Protein AF-A0A763B8E8-F1 (afdb_monomer_lite)

Sequence (243 aa):
MTTITREQQKQILIDTANHVISRDNTSPYSENLRELARIALASLEAEPIGAFHIADQQVGGTSDYIKDGEWPIDNGVIEVYAAPPATVVPEKLPCSVELKPGLIIGKGCKTETLLTALRRRAEYYAKLEAMTPEEREKHGASIEAFKAMLSQPAPVDKEFIPKNLDKALGVVGVALPESKEEFNFQIERWIQRLIDRVIRYADEFKEQPAPVVPDEMATSDDMNLYQKSFAQGYNACRNAMLN

Radius of gyration: 33.03 Å; chains: 1; bounding box: 63×73×83 Å

Organism: Salmonella enterica (NCBI:txid28901)

pLDDT: mean 72.55, std 11.06, range [39.84, 89.62]

Structure (mmCIF, N/CA/C/O backbone):
data_AF-A0A763B8E8-F1
#
_entry.id   AF-A0A763B8E8-F1
#
loop_
_atom_site.group_PDB
_atom_site.id
_atom_site.type_symbol
_atom_site.label_atom_id
_atom_site.label_alt_id
_atom_site.label_comp_id
_atom_site.label_asym_id
_atom_site.label_entity_id
_atom_site.label_seq_id
_atom_site.pdbx_PDB_ins_code
_atom_site.Cartn_x
_atom_site.Cartn_y
_atom_site.Cartn_z
_atom_site.occupancy
_atom_site.B_iso_or_equiv
_atom_site.auth_seq_id
_atom_site.auth_comp_id
_atom_site.auth_asym_id
_atom_site.auth_atom_id
_atom_site.pdbx_PDB_model_num
ATOM 1 N N . MET A 1 1 ? 34.709 -26.053 19.668 1.00 39.84 1 MET A N 1
ATOM 2 C CA . MET A 1 1 ? 33.381 -25.564 19.243 1.00 39.84 1 MET A CA 1
ATOM 3 C C . MET A 1 1 ? 32.622 -26.751 18.685 1.00 39.84 1 MET A C 1
ATOM 5 O O . MET A 1 1 ? 33.092 -27.337 17.722 1.00 39.84 1 MET A O 1
ATOM 9 N N . THR A 1 2 ? 31.537 -27.175 19.327 1.00 49.72 2 THR A N 1
ATOM 10 C CA . THR A 1 2 ? 30.670 -28.245 18.813 1.00 49.72 2 THR A CA 1
ATOM 11 C C . THR A 1 2 ? 29.766 -27.657 17.737 1.00 49.72 2 THR A C 1
ATOM 13 O O . THR A 1 2 ? 28.839 -26.913 18.045 1.00 49.72 2 THR A O 1
ATOM 16 N N . THR A 1 3 ? 30.086 -27.926 16.475 1.00 60.53 3 THR A N 1
ATOM 17 C CA . THR A 1 3 ? 29.281 -27.513 15.325 1.00 60.53 3 THR A CA 1
ATOM 18 C C . THR A 1 3 ? 27.999 -28.340 15.309 1.00 60.53 3 THR A C 1
ATOM 20 O O . THR A 1 3 ? 28.062 -29.563 15.218 1.00 60.53 3 THR A O 1
ATOM 23 N N . ILE A 1 4 ? 26.847 -27.686 15.445 1.00 76.19 4 ILE A N 1
ATOM 24 C CA . ILE A 1 4 ? 25.545 -28.345 15.332 1.00 76.19 4 ILE A CA 1
ATOM 25 C C . ILE A 1 4 ? 25.374 -28.893 13.909 1.00 76.19 4 ILE A C 1
ATOM 27 O O . ILE A 1 4 ? 25.675 -28.197 12.936 1.00 76.19 4 ILE A O 1
ATOM 31 N N . THR A 1 5 ? 24.952 -30.149 13.768 1.00 78.19 5 THR A N 1
ATOM 32 C CA . THR A 1 5 ? 24.719 -30.737 12.440 1.00 78.19 5 THR A CA 1
ATOM 33 C C . THR A 1 5 ? 23.401 -30.219 11.853 1.00 78.19 5 THR A C 1
ATOM 35 O O . THR A 1 5 ? 22.496 -29.834 12.594 1.00 78.19 5 THR A O 1
ATOM 38 N N . ARG A 1 6 ? 23.258 -30.210 10.517 1.00 71.12 6 ARG A N 1
ATOM 39 C CA . ARG A 1 6 ? 22.002 -29.792 9.854 1.00 71.12 6 ARG A CA 1
ATOM 40 C C . ARG A 1 6 ? 20.795 -30.602 10.339 1.00 71.12 6 ARG A C 1
ATOM 42 O O . ARG A 1 6 ? 19.744 -30.024 10.588 1.00 71.12 6 ARG A O 1
ATOM 49 N N . GLU A 1 7 ? 20.980 -31.900 10.569 1.00 75.88 7 GLU A N 1
ATOM 50 C CA . GLU A 1 7 ? 19.944 -32.778 11.128 1.00 75.88 7 GLU A CA 1
ATOM 51 C C . GLU A 1 7 ? 19.562 -32.394 12.560 1.00 75.88 7 GLU A C 1
ATOM 53 O O . GLU A 1 7 ? 18.382 -32.312 12.893 1.00 75.88 7 GLU A O 1
ATOM 58 N N . GLN A 1 8 ? 20.545 -32.073 13.407 1.00 76.69 8 GLN A N 1
ATOM 59 C CA . GLN A 1 8 ? 20.273 -31.586 14.762 1.00 76.69 8 GLN A CA 1
ATOM 60 C C . GLN A 1 8 ? 19.526 -30.249 14.736 1.00 76.69 8 GLN A C 1
ATOM 62 O O . GLN A 1 8 ? 18.604 -30.044 15.521 1.00 76.69 8 GLN A O 1
ATOM 67 N N . GLN A 1 9 ? 19.877 -29.352 13.813 1.00 75.00 9 GLN A N 1
ATOM 68 C CA . GLN A 1 9 ? 19.171 -28.085 13.631 1.00 75.00 9 GLN A CA 1
ATOM 69 C C . GLN A 1 9 ? 17.724 -28.299 13.151 1.00 75.00 9 GLN A C 1
ATOM 71 O O . GLN A 1 9 ? 16.816 -27.639 13.662 1.00 75.00 9 GLN A O 1
ATOM 76 N N . LYS A 1 10 ? 17.497 -29.238 12.221 1.00 79.81 10 LYS A N 1
ATOM 77 C CA . LYS A 1 10 ? 16.157 -29.624 11.753 1.00 79.81 10 LYS A CA 1
ATOM 78 C C . LYS A 1 10 ? 15.309 -30.165 12.904 1.00 79.81 10 LYS A C 1
ATOM 80 O O . LYS A 1 10 ? 14.183 -29.707 13.090 1.00 79.81 10 LYS A O 1
ATOM 85 N N . GLN A 1 11 ? 15.864 -31.063 13.715 1.00 81.88 11 GLN A N 1
ATOM 86 C CA . GLN A 1 11 ? 15.142 -31.649 14.844 1.00 81.88 11 GLN A CA 1
ATOM 87 C C . GLN A 1 11 ? 14.734 -30.594 15.881 1.00 81.88 11 GLN A C 1
ATOM 89 O O . GLN A 1 11 ? 13.582 -30.564 16.303 1.00 81.88 11 GLN A O 1
ATOM 94 N N . ILE A 1 12 ? 15.631 -29.661 16.221 1.00 82.81 12 ILE A N 1
ATOM 95 C CA . ILE A 1 12 ? 15.320 -28.564 17.153 1.00 82.81 12 ILE A CA 1
ATOM 96 C C . ILE A 1 12 ? 14.156 -27.704 16.643 1.00 82.81 12 ILE A C 1
ATOM 98 O O . ILE A 1 12 ? 13.301 -27.288 17.429 1.00 82.81 12 ILE A O 1
ATOM 102 N N . LEU A 1 13 ? 14.109 -27.427 15.336 1.00 80.94 13 LEU A N 1
ATOM 103 C CA . LEU A 1 13 ? 13.025 -26.649 14.731 1.00 80.94 13 LEU A CA 1
ATOM 104 C C . LEU A 1 13 ? 11.683 -27.389 14.806 1.00 80.94 13 LEU A C 1
ATOM 106 O O . LEU A 1 13 ? 10.679 -26.772 15.163 1.00 80.94 13 LEU A O 1
ATOM 110 N N . ILE A 1 14 ? 11.678 -28.697 14.537 1.00 84.44 14 ILE A N 1
ATOM 111 C CA . ILE A 1 14 ? 10.484 -29.551 14.642 1.00 84.44 14 ILE A CA 1
ATOM 112 C C . ILE A 1 14 ? 9.974 -29.590 16.088 1.00 84.44 14 ILE A C 1
ATOM 114 O O . ILE A 1 14 ? 8.792 -29.339 16.336 1.00 84.44 14 ILE A O 1
ATOM 118 N N . ASP A 1 15 ? 10.861 -29.833 17.053 1.00 86.75 15 ASP A N 1
ATOM 119 C CA . ASP A 1 15 ? 10.506 -29.909 18.475 1.00 86.75 15 ASP A CA 1
ATOM 120 C C . ASP A 1 15 ? 9.926 -28.576 18.973 1.00 86.75 15 ASP A C 1
ATOM 122 O O . ASP A 1 15 ? 8.919 -28.537 19.686 1.00 86.75 15 ASP A O 1
ATOM 126 N N . THR A 1 16 ? 10.518 -27.463 18.530 1.00 85.19 16 THR A N 1
ATOM 127 C CA . THR A 1 16 ? 10.046 -26.113 18.859 1.00 85.19 16 THR A CA 1
ATOM 128 C C . THR A 1 16 ? 8.666 -25.838 18.257 1.00 85.19 16 THR A C 1
ATOM 130 O O . THR A 1 16 ? 7.792 -25.308 18.948 1.00 85.19 16 THR A O 1
ATOM 133 N N . ALA A 1 17 ? 8.435 -26.213 16.994 1.00 81.31 17 ALA A N 1
ATOM 134 C CA . ALA A 1 17 ? 7.142 -26.036 16.334 1.00 81.31 17 ALA A CA 1
ATOM 135 C C . ALA A 1 17 ? 6.035 -26.843 17.033 1.00 81.31 17 ALA A C 1
ATOM 137 O O . ALA A 1 17 ? 4.983 -26.290 17.361 1.00 81.31 17 ALA A O 1
ATOM 138 N N . ASN A 1 18 ? 6.297 -28.110 17.359 1.00 84.25 18 ASN A N 1
ATOM 139 C CA . ASN A 1 18 ? 5.363 -28.961 18.099 1.00 84.25 18 ASN A CA 1
ATOM 140 C C . ASN A 1 18 ? 5.051 -28.408 19.497 1.00 84.25 18 ASN A C 1
ATOM 142 O O . ASN A 1 18 ? 3.890 -28.389 19.917 1.00 84.25 18 ASN A O 1
ATOM 146 N N . HIS A 1 19 ? 6.057 -27.876 20.197 1.00 83.94 19 HIS A N 1
ATOM 147 C CA . HIS A 1 19 ? 5.849 -27.218 21.485 1.00 83.94 19 HIS A CA 1
ATOM 148 C C . HIS A 1 19 ? 4.900 -26.014 21.365 1.00 83.94 19 HIS A C 1
ATOM 150 O O . HIS A 1 19 ? 3.948 -25.899 22.140 1.00 83.94 19 HIS A O 1
ATOM 156 N N . VAL A 1 20 ? 5.094 -25.161 20.353 1.00 81.75 20 VAL A N 1
ATOM 157 C CA . VAL A 1 20 ? 4.219 -24.008 20.081 1.00 81.75 20 VAL A CA 1
ATOM 158 C C . VAL A 1 20 ? 2.788 -24.438 19.731 1.00 81.75 20 VAL A C 1
ATOM 160 O O . VAL A 1 20 ? 1.839 -23.821 20.215 1.00 81.75 20 VAL A O 1
ATOM 163 N N . ILE A 1 21 ? 2.618 -25.510 18.951 1.00 82.94 21 ILE A N 1
ATOM 164 C CA . ILE A 1 21 ? 1.300 -26.061 18.590 1.00 82.94 21 ILE A CA 1
ATOM 165 C C . ILE A 1 21 ? 0.588 -26.661 19.811 1.00 82.94 21 ILE A C 1
ATOM 167 O O . ILE A 1 21 ? -0.635 -26.599 19.902 1.00 82.94 21 ILE A O 1
ATOM 171 N N . SER A 1 22 ? 1.319 -27.229 20.769 1.00 81.62 22 SER A N 1
ATOM 172 C CA . SER A 1 22 ? 0.729 -27.854 21.962 1.00 81.62 22 SER A CA 1
ATOM 173 C C . SER A 1 22 ? 0.338 -26.862 23.069 1.00 81.62 22 SER A C 1
ATOM 175 O O . SER A 1 22 ? -0.456 -27.203 23.941 1.00 81.62 22 SER A O 1
ATOM 177 N N . ARG A 1 23 ? 0.854 -25.625 23.044 1.00 77.50 23 ARG A N 1
ATOM 178 C CA . ARG A 1 23 ? 0.731 -24.665 24.157 1.00 77.50 23 ARG A CA 1
ATOM 179 C C . ARG A 1 23 ? -0.630 -23.978 24.239 1.00 77.50 23 ARG A C 1
ATOM 181 O O . ARG A 1 23 ? -1.042 -23.356 23.267 1.00 77.50 23 ARG A O 1
ATOM 188 N N . ASP A 1 24 ? -1.267 -23.956 25.409 1.00 76.00 24 ASP A N 1
ATOM 189 C CA . ASP A 1 24 ? -2.561 -23.287 25.629 1.00 76.00 24 ASP A CA 1
ATOM 190 C C . ASP A 1 24 ? -2.632 -21.840 25.106 1.00 76.00 24 ASP A C 1
ATOM 192 O O . ASP A 1 24 ? -1.645 -21.091 25.090 1.00 76.00 24 ASP A O 1
ATOM 196 N N . ASN A 1 25 ? -3.833 -21.439 24.676 1.00 70.06 25 ASN A N 1
ATOM 197 C CA . ASN A 1 25 ? -4.094 -20.118 24.107 1.00 70.06 25 ASN A CA 1
ATOM 198 C C . ASN A 1 25 ? -4.052 -19.037 25.197 1.00 70.06 25 ASN A C 1
ATOM 200 O O . ASN A 1 25 ? -5.062 -18.652 25.775 1.00 70.06 25 ASN A O 1
ATOM 204 N N . THR A 1 26 ? -2.852 -18.524 25.466 1.00 70.06 26 THR A N 1
ATOM 205 C CA . THR A 1 26 ? -2.602 -17.476 26.471 1.00 70.06 26 THR A CA 1
ATOM 206 C C . THR A 1 26 ? -2.854 -16.051 25.968 1.00 70.06 26 THR A C 1
ATOM 208 O O . THR A 1 26 ? -2.763 -15.099 26.738 1.00 70.06 26 THR A O 1
ATOM 211 N N . SER A 1 27 ? -3.134 -15.869 24.673 1.00 66.88 27 SER A N 1
ATOM 212 C CA . SER A 1 27 ? -3.292 -14.555 24.035 1.00 66.88 27 SER A CA 1
ATOM 213 C C . SER A 1 27 ? -4.128 -14.656 22.753 1.00 66.88 27 SER A C 1
ATOM 215 O O . SER A 1 27 ? -4.046 -15.681 22.077 1.00 66.88 27 SER A O 1
ATOM 217 N N . PRO A 1 28 ? -4.854 -13.601 22.334 1.00 63.56 28 PRO A N 1
ATOM 218 C CA . PRO A 1 28 ? -5.569 -13.567 21.051 1.00 63.56 28 PRO A CA 1
ATOM 219 C C . PRO A 1 28 ? -4.689 -13.846 19.818 1.00 63.56 28 PRO A C 1
ATOM 221 O O . PRO A 1 28 ? -5.198 -14.252 18.780 1.00 63.56 28 PRO A O 1
ATOM 224 N N . TYR A 1 29 ? -3.370 -13.650 19.923 1.00 63.12 29 TYR A N 1
ATOM 225 C CA . TYR A 1 29 ? -2.404 -13.899 18.842 1.00 63.12 29 TYR A CA 1
ATOM 226 C C . TYR A 1 29 ? -1.805 -15.316 18.857 1.00 63.12 29 TYR A C 1
ATOM 228 O O . TYR A 1 29 ? -0.996 -15.650 17.992 1.00 63.12 29 TYR A O 1
ATOM 236 N N . SER A 1 30 ? -2.171 -16.147 19.839 1.00 70.38 30 SER A N 1
ATOM 237 C CA . SER A 1 30 ? -1.669 -17.524 19.965 1.00 70.38 30 SER A CA 1
ATOM 238 C C . SER A 1 30 ? -2.068 -18.406 18.781 1.00 70.38 30 SER A C 1
ATOM 240 O O . SER A 1 30 ? -1.259 -19.219 18.346 1.00 70.38 30 SER A O 1
ATOM 242 N N . GLU A 1 31 ? -3.243 -18.178 18.188 1.00 74.56 31 GLU A N 1
ATOM 243 C CA . GLU A 1 31 ? -3.697 -18.937 17.019 1.00 74.56 31 GLU A CA 1
ATOM 244 C C . GLU A 1 31 ? -2.848 -18.642 15.774 1.00 74.56 31 GLU A C 1
ATOM 246 O O . GLU A 1 31 ? -2.440 -19.562 15.075 1.00 74.56 31 GLU A O 1
ATOM 251 N N . ASN A 1 32 ? -2.461 -17.380 15.550 1.00 76.00 32 ASN A N 1
ATOM 252 C CA . ASN A 1 32 ? -1.553 -17.020 14.453 1.00 76.00 32 ASN A CA 1
ATOM 253 C C . ASN A 1 32 ? -0.180 -17.688 14.618 1.00 76.00 32 ASN A C 1
ATOM 255 O O . ASN A 1 32 ? 0.427 -18.125 13.644 1.00 76.00 32 ASN A O 1
ATOM 259 N N . LEU A 1 33 ? 0.314 -17.768 15.857 1.00 74.81 33 LEU A N 1
ATOM 260 C CA . LEU A 1 33 ? 1.588 -18.417 16.163 1.00 74.81 33 LEU A CA 1
ATOM 261 C C . LEU A 1 33 ? 1.514 -19.936 15.927 1.00 74.81 33 LEU A C 1
ATOM 263 O O . LEU A 1 33 ? 2.457 -20.520 15.396 1.00 74.81 33 LEU A O 1
ATOM 267 N N . ARG A 1 34 ? 0.384 -20.563 16.280 1.00 77.69 34 ARG A N 1
ATOM 268 C CA . ARG A 1 34 ? 0.097 -21.978 16.001 1.00 77.69 34 ARG A CA 1
ATOM 269 C C . ARG A 1 34 ? 0.018 -22.245 14.499 1.00 77.69 34 ARG A C 1
ATOM 271 O O . ARG A 1 34 ? 0.611 -23.215 14.041 1.00 77.69 34 ARG A O 1
ATOM 278 N N . GLU A 1 35 ? -0.643 -21.380 13.733 1.00 79.25 35 GLU A N 1
ATOM 279 C CA . GLU A 1 35 ? -0.706 -21.505 12.271 1.00 79.25 35 GLU A CA 1
ATOM 280 C C . GLU A 1 35 ? 0.671 -21.376 11.616 1.00 79.25 35 GLU A C 1
ATOM 282 O O . GLU A 1 35 ? 1.044 -22.195 10.779 1.00 79.25 35 GLU A O 1
ATOM 287 N N . LEU A 1 36 ? 1.487 -20.413 12.052 1.00 76.81 36 LEU A N 1
ATOM 288 C CA . LEU A 1 36 ? 2.867 -20.295 11.574 1.00 76.81 36 LEU A CA 1
ATOM 289 C C . LEU A 1 36 ? 3.695 -21.546 11.894 1.00 76.81 36 LEU A C 1
ATOM 291 O O . LEU A 1 36 ? 4.461 -22.003 11.047 1.00 76.81 36 LEU A O 1
ATOM 295 N N . ALA A 1 37 ? 3.520 -22.123 13.085 1.00 80.31 37 ALA A N 1
ATOM 296 C CA . ALA A 1 37 ? 4.188 -23.363 13.462 1.00 80.31 37 ALA A CA 1
ATOM 297 C C . ALA A 1 37 ? 3.726 -24.558 12.607 1.00 80.31 37 ALA A C 1
ATOM 299 O O . ALA A 1 37 ? 4.566 -25.359 12.203 1.00 80.31 37 ALA A O 1
ATOM 300 N N . ARG A 1 38 ? 2.431 -24.652 12.260 1.00 77.06 38 ARG A N 1
ATOM 301 C CA . ARG A 1 38 ? 1.905 -25.681 11.339 1.00 77.06 38 ARG A CA 1
ATOM 302 C C . ARG A 1 38 ? 2.500 -25.549 9.936 1.00 77.06 38 ARG A C 1
ATOM 304 O O . ARG A 1 38 ? 2.919 -26.549 9.364 1.00 77.06 38 ARG A O 1
ATOM 311 N N . ILE A 1 39 ? 2.585 -24.329 9.401 1.00 78.50 39 ILE A N 1
ATOM 312 C CA . ILE A 1 39 ? 3.176 -24.065 8.077 1.00 78.50 39 ILE A CA 1
ATOM 313 C C . ILE A 1 39 ? 4.669 -24.406 8.068 1.00 78.50 39 ILE A C 1
ATOM 315 O O . ILE A 1 39 ? 5.156 -25.036 7.127 1.00 78.50 39 ILE A O 1
ATOM 319 N N . ALA A 1 40 ? 5.396 -24.009 9.115 1.00 76.69 40 ALA A N 1
ATOM 320 C CA . ALA A 1 40 ? 6.814 -24.323 9.249 1.00 76.69 40 ALA A CA 1
ATOM 321 C C . ALA A 1 40 ? 7.046 -25.840 9.310 1.00 76.69 40 ALA A C 1
ATOM 323 O O . ALA A 1 40 ? 7.927 -26.345 8.621 1.00 76.69 40 ALA A O 1
ATOM 324 N N . LEU A 1 41 ? 6.224 -26.566 10.072 1.00 80.56 41 LEU A N 1
ATOM 325 C CA . LEU A 1 41 ? 6.301 -28.021 10.183 1.00 80.56 41 LEU A CA 1
ATOM 326 C C . LEU A 1 41 ? 5.986 -28.707 8.846 1.00 80.56 41 LEU A C 1
ATOM 328 O O . LEU A 1 41 ? 6.792 -29.501 8.373 1.00 80.56 41 LEU A O 1
ATOM 332 N N . ALA A 1 42 ? 4.907 -28.303 8.170 1.00 76.19 42 ALA A N 1
ATOM 333 C CA . ALA A 1 42 ? 4.569 -28.803 6.836 1.00 76.19 42 ALA A CA 1
ATOM 334 C C . ALA A 1 42 ? 5.679 -28.540 5.801 1.00 76.19 42 ALA A C 1
ATOM 336 O O . ALA A 1 42 ? 5.901 -29.354 4.913 1.00 76.19 42 ALA A O 1
ATOM 337 N N . SER A 1 43 ? 6.405 -27.424 5.926 1.00 74.44 43 SER A N 1
ATOM 338 C CA . SER A 1 43 ? 7.535 -27.108 5.041 1.00 74.44 43 SER A CA 1
ATOM 339 C C . SER A 1 43 ? 8.776 -27.959 5.335 1.00 74.44 43 SER A C 1
ATOM 341 O O . SER A 1 43 ? 9.541 -28.249 4.423 1.00 74.44 43 SER A O 1
ATOM 343 N N . LEU A 1 44 ? 8.992 -28.357 6.594 1.00 75.31 44 LEU A N 1
ATOM 344 C CA . LEU A 1 44 ? 10.122 -29.204 7.006 1.00 75.31 44 LEU A CA 1
ATOM 345 C C . LEU A 1 44 ? 9.905 -30.695 6.695 1.00 75.31 44 LEU A C 1
ATOM 347 O O . LEU A 1 44 ? 10.883 -31.444 6.581 1.00 75.31 44 LEU A O 1
ATOM 351 N N . GLU A 1 45 ? 8.642 -31.111 6.593 1.00 77.19 45 GLU A N 1
ATOM 352 C CA . GLU A 1 45 ? 8.207 -32.471 6.246 1.00 77.19 45 GLU A CA 1
ATOM 353 C C . GLU A 1 45 ? 7.888 -32.649 4.755 1.00 77.19 45 GLU A C 1
ATOM 355 O O . GLU A 1 45 ? 7.656 -33.771 4.315 1.00 77.19 45 GLU A O 1
ATOM 360 N N . ALA A 1 46 ? 7.876 -31.569 3.968 1.00 73.06 46 ALA A N 1
ATOM 361 C CA . ALA A 1 46 ? 7.623 -31.648 2.537 1.00 73.06 46 ALA A CA 1
ATOM 362 C C . ALA A 1 46 ? 8.696 -32.497 1.838 1.00 73.06 46 ALA A C 1
ATOM 364 O O . ALA A 1 46 ? 9.889 -32.309 2.065 1.00 73.06 46 ALA A O 1
ATOM 365 N N . GLU A 1 47 ? 8.273 -33.402 0.956 1.00 76.00 47 GLU A N 1
ATOM 366 C CA . GLU A 1 47 ? 9.185 -34.106 0.055 1.00 76.00 47 GLU A CA 1
ATOM 367 C C . GLU A 1 47 ? 9.548 -33.197 -1.135 1.00 76.00 47 GLU A C 1
ATOM 369 O O . GLU A 1 47 ? 8.688 -32.458 -1.637 1.00 76.00 47 GLU A O 1
ATOM 374 N N . PRO A 1 48 ? 10.808 -33.209 -1.605 1.00 71.81 48 PRO A N 1
ATOM 375 C CA . PRO A 1 48 ? 11.195 -32.436 -2.775 1.00 71.81 48 PRO A CA 1
ATOM 376 C C . PRO A 1 48 ? 10.508 -32.979 -4.034 1.00 71.81 48 PRO A C 1
ATOM 378 O O . PRO A 1 48 ? 10.411 -34.185 -4.246 1.00 71.81 48 PRO A O 1
ATOM 381 N N . ILE A 1 49 ? 10.056 -32.075 -4.905 1.00 73.75 49 ILE A N 1
ATOM 382 C CA . ILE A 1 49 ? 9.423 -32.416 -6.190 1.00 73.75 49 ILE A CA 1
ATOM 383 C C . ILE A 1 49 ? 10.466 -32.937 -7.189 1.00 73.75 49 ILE A C 1
ATOM 385 O O . ILE A 1 49 ? 10.154 -33.718 -8.086 1.00 73.75 49 ILE A O 1
ATOM 389 N N . GLY A 1 50 ? 11.714 -32.498 -7.051 1.00 72.12 50 GLY A N 1
ATOM 390 C CA . GLY A 1 50 ? 12.817 -32.919 -7.901 1.00 72.12 50 GLY A CA 1
ATOM 391 C C . GLY A 1 50 ? 14.152 -32.452 -7.343 1.00 72.12 50 GLY A C 1
ATOM 392 O O . GLY A 1 50 ? 14.208 -31.786 -6.311 1.00 72.12 50 GLY A O 1
ATOM 393 N N . ALA A 1 51 ? 15.236 -32.794 -8.029 1.00 69.75 51 ALA A N 1
ATOM 394 C CA . ALA A 1 51 ? 16.577 -32.390 -7.636 1.00 69.75 51 ALA A CA 1
ATOM 395 C C . ALA A 1 51 ? 17.410 -32.002 -8.860 1.00 69.75 51 ALA A C 1
ATOM 397 O O . ALA A 1 51 ? 17.379 -32.684 -9.886 1.00 69.75 51 ALA A O 1
ATOM 398 N N . PHE A 1 52 ? 18.176 -30.920 -8.736 1.00 64.19 52 PHE A N 1
ATOM 399 C CA . PHE A 1 52 ? 19.227 -30.573 -9.685 1.00 64.19 52 PHE A CA 1
ATOM 400 C C . PHE A 1 52 ? 20.559 -31.134 -9.196 1.00 64.19 52 PHE A C 1
ATOM 402 O O . PHE A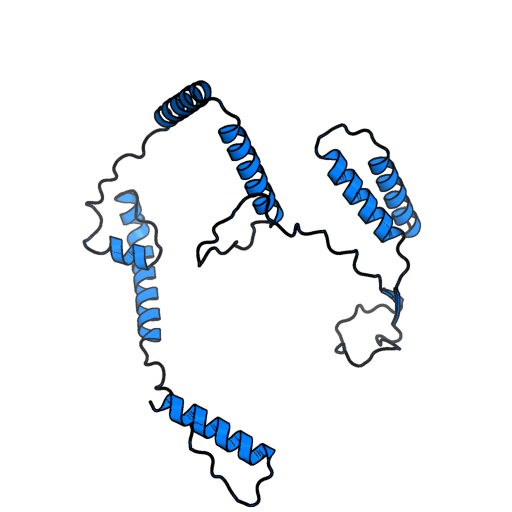 1 52 ? 20.940 -30.939 -8.040 1.00 64.19 52 PHE A O 1
ATOM 409 N N . HIS A 1 53 ? 21.281 -31.805 -10.090 1.00 65.62 53 HIS A N 1
ATOM 410 C CA . HIS A 1 53 ? 22.648 -32.249 -9.845 1.00 65.62 53 HIS A CA 1
ATOM 411 C C . HIS A 1 53 ? 23.620 -31.251 -10.474 1.00 65.62 53 HIS A C 1
ATOM 413 O O . HIS A 1 53 ? 23.572 -31.021 -11.687 1.00 65.62 53 HIS A O 1
ATOM 419 N N . ILE A 1 54 ? 24.487 -30.672 -9.644 1.00 64.75 54 ILE A N 1
ATOM 420 C CA . ILE A 1 54 ? 25.563 -29.779 -10.073 1.00 64.75 54 ILE A CA 1
ATOM 421 C C . ILE A 1 54 ? 26.865 -30.576 -10.097 1.00 64.75 54 ILE A C 1
ATOM 423 O O . ILE A 1 54 ? 27.331 -31.044 -9.052 1.00 64.75 54 ILE A O 1
ATOM 427 N N . ALA A 1 55 ? 27.444 -30.712 -11.288 1.00 64.12 55 ALA A N 1
ATOM 428 C CA . ALA A 1 55 ? 28.760 -31.298 -11.511 1.00 64.12 55 ALA A CA 1
ATOM 429 C C . ALA A 1 55 ? 29.563 -30.371 -12.431 1.00 64.12 55 ALA A C 1
ATOM 431 O O . ALA A 1 55 ? 29.029 -29.867 -13.413 1.00 64.12 55 ALA A O 1
ATOM 432 N N . ASP A 1 56 ? 30.827 -30.118 -12.096 1.00 66.31 56 ASP A N 1
ATOM 433 C CA . ASP A 1 56 ? 31.730 -29.249 -12.867 1.00 66.31 56 ASP A CA 1
ATOM 434 C C . ASP A 1 56 ? 31.166 -27.839 -13.135 1.00 66.31 56 ASP A C 1
ATOM 436 O O . ASP A 1 56 ? 31.389 -27.254 -14.192 1.00 66.31 56 ASP A O 1
ATOM 440 N N . GLN A 1 57 ? 30.428 -27.285 -12.161 1.00 62.34 57 GLN A N 1
ATOM 441 C CA . GLN A 1 57 ? 29.707 -26.002 -12.271 1.00 62.34 57 GLN A CA 1
ATOM 442 C C . GLN A 1 57 ? 28.645 -25.967 -13.388 1.00 62.34 57 GLN A C 1
ATOM 444 O O . GLN A 1 57 ? 28.204 -24.895 -13.798 1.00 62.34 57 GLN A O 1
ATOM 449 N N . GLN A 1 58 ? 28.200 -27.135 -13.858 1.00 58.25 58 GLN A N 1
ATOM 450 C CA . GLN A 1 58 ? 27.137 -27.288 -14.845 1.00 58.25 58 GLN A CA 1
ATOM 451 C C . GLN A 1 58 ? 25.962 -28.075 -14.254 1.00 58.25 58 GLN A C 1
ATOM 453 O O . GLN A 1 58 ? 26.130 -29.000 -13.453 1.00 58.25 58 GLN A O 1
ATOM 458 N N . VAL A 1 59 ? 24.742 -27.705 -14.649 1.00 57.59 59 VAL A N 1
ATOM 459 C CA . VAL A 1 59 ? 23.528 -28.450 -14.294 1.00 57.59 59 VAL A CA 1
ATOM 460 C C . VAL A 1 59 ? 23.365 -29.579 -15.303 1.00 57.59 59 VAL A C 1
ATOM 462 O O . VAL A 1 59 ? 23.113 -29.325 -16.478 1.00 57.59 59 VAL A O 1
ATOM 465 N N . GLY A 1 60 ? 23.455 -30.832 -14.856 1.00 55.53 60 GLY A N 1
ATOM 466 C CA . GLY A 1 60 ? 23.431 -32.003 -15.745 1.00 55.53 60 GLY A CA 1
ATOM 467 C C . GLY A 1 60 ? 22.103 -32.277 -16.473 1.00 55.53 60 GLY A C 1
ATOM 468 O O . GLY A 1 60 ? 21.995 -33.301 -17.140 1.00 55.53 60 GLY A O 1
ATOM 469 N N . GLY A 1 61 ? 21.084 -31.416 -16.332 1.00 55.78 61 GLY A N 1
ATOM 470 C CA . GLY A 1 61 ? 19.718 -31.705 -16.787 1.00 55.78 61 GLY A CA 1
ATOM 471 C C . GLY A 1 61 ? 18.907 -30.566 -17.414 1.00 55.78 61 GLY A C 1
ATOM 472 O O . GLY A 1 61 ? 17.851 -30.859 -17.964 1.00 55.78 61 GLY A O 1
ATOM 473 N N . THR A 1 62 ? 19.340 -29.299 -17.380 1.00 51.72 62 THR A N 1
ATOM 474 C CA . THR A 1 62 ? 18.577 -28.187 -17.990 1.00 51.72 62 THR A CA 1
ATOM 475 C C . THR A 1 62 ? 19.508 -27.047 -18.427 1.00 51.72 62 THR A C 1
ATOM 477 O O . THR A 1 62 ? 19.840 -26.181 -17.619 1.00 51.72 62 THR A O 1
ATOM 480 N N . SER A 1 63 ? 19.937 -27.030 -19.692 1.00 51.53 63 SER A N 1
ATOM 481 C CA . SER A 1 63 ? 20.798 -25.968 -20.250 1.00 51.53 63 SER A CA 1
ATOM 482 C C . SER A 1 63 ? 20.046 -24.708 -20.691 1.00 51.53 63 SER A C 1
ATOM 484 O O . SER A 1 63 ? 20.669 -23.683 -20.944 1.00 51.53 63 SER A O 1
ATOM 486 N N . ASP A 1 64 ? 18.716 -24.757 -20.800 1.00 54.12 64 ASP A N 1
ATOM 487 C CA . ASP A 1 64 ? 18.006 -23.798 -21.663 1.00 54.12 64 ASP A CA 1
ATOM 488 C C . ASP A 1 64 ? 17.516 -22.527 -20.953 1.00 54.12 64 ASP A C 1
ATOM 490 O O . ASP A 1 64 ? 17.068 -21.589 -21.613 1.00 54.12 64 ASP A O 1
ATOM 494 N N . TYR A 1 65 ? 17.605 -22.453 -19.621 1.00 48.88 65 TYR A N 1
ATOM 495 C CA . TYR A 1 65 ? 16.962 -21.376 -18.853 1.00 48.88 65 TYR A CA 1
ATOM 496 C C . TYR A 1 65 ? 17.899 -20.524 -17.988 1.00 48.88 65 TYR A C 1
ATOM 498 O O . TYR A 1 65 ? 17.419 -19.580 -17.361 1.00 48.88 65 TYR A O 1
ATOM 506 N N . ILE A 1 66 ? 19.205 -20.813 -17.920 1.00 54.19 66 ILE A N 1
ATOM 507 C CA . ILE A 1 66 ? 20.108 -20.149 -16.961 1.00 54.19 66 ILE A CA 1
ATOM 508 C C . ILE A 1 66 ? 21.466 -19.858 -17.611 1.00 54.19 66 ILE A C 1
ATOM 510 O O . ILE A 1 66 ? 22.051 -20.734 -18.239 1.00 54.19 66 ILE A O 1
ATOM 514 N N . LYS A 1 67 ? 21.951 -18.615 -17.482 1.00 55.25 67 LYS A N 1
ATOM 515 C CA . LYS A 1 67 ? 23.228 -18.162 -18.056 1.00 55.25 67 LYS A CA 1
ATOM 516 C C . LYS A 1 67 ? 24.413 -18.648 -17.220 1.00 55.25 67 LYS A C 1
ATOM 518 O O . LYS A 1 67 ? 24.344 -18.671 -15.991 1.00 55.25 67 LYS A O 1
ATOM 523 N N . ASP A 1 68 ? 25.512 -18.966 -17.896 1.00 53.19 68 ASP A N 1
ATOM 524 C CA . ASP A 1 68 ? 26.775 -19.342 -17.262 1.00 53.19 68 ASP A CA 1
ATOM 525 C C . ASP A 1 68 ? 27.242 -18.261 -16.269 1.00 53.19 68 ASP A C 1
ATOM 527 O O . ASP A 1 68 ? 27.324 -17.079 -16.614 1.00 53.19 68 ASP A O 1
ATOM 531 N N . GLY A 1 69 ? 27.563 -18.667 -15.035 1.00 56.56 69 GLY A N 1
ATOM 532 C CA . GLY A 1 69 ? 28.170 -17.801 -14.013 1.00 56.56 69 GLY A CA 1
ATOM 533 C C . GLY A 1 69 ? 27.257 -17.286 -12.889 1.00 56.56 69 GLY A C 1
ATOM 534 O O . GLY A 1 69 ? 27.743 -16.542 -12.041 1.00 56.56 69 GLY A O 1
ATOM 535 N N . GLU A 1 70 ? 25.974 -17.670 -12.836 1.00 58.72 70 GLU A N 1
ATOM 536 C CA . GLU A 1 70 ? 25.039 -17.238 -11.769 1.00 58.72 70 GLU A CA 1
ATOM 537 C C . GLU A 1 70 ? 24.865 -18.233 -10.597 1.00 58.72 70 GLU A C 1
ATOM 539 O O . GLU A 1 70 ? 24.176 -17.912 -9.627 1.00 58.72 70 GLU A O 1
ATOM 544 N N . TRP A 1 71 ? 25.493 -19.417 -10.624 1.00 54.75 71 TRP A N 1
ATOM 545 C CA . TRP A 1 71 ? 25.375 -20.404 -9.534 1.00 54.75 71 TRP A CA 1
ATOM 546 C C . TRP A 1 71 ? 26.494 -20.304 -8.474 1.00 54.75 71 TRP A C 1
ATOM 548 O O . TRP A 1 71 ? 27.619 -19.914 -8.790 1.00 54.75 71 TRP A O 1
ATOM 558 N N . PRO A 1 72 ? 26.223 -20.702 -7.210 1.00 55.50 72 PRO A N 1
ATOM 559 C CA . PRO A 1 72 ? 27.250 -21.013 -6.215 1.00 55.50 72 PRO A CA 1
ATOM 560 C C . PRO A 1 72 ? 28.246 -22.081 -6.707 1.00 55.50 72 PRO A C 1
ATOM 562 O O . PRO A 1 72 ? 27.891 -23.010 -7.424 1.00 55.50 72 PRO A O 1
ATOM 565 N N . ILE A 1 73 ? 29.499 -21.935 -6.275 1.00 54.50 73 ILE A N 1
ATOM 566 C CA . ILE A 1 73 ? 30.714 -22.604 -6.788 1.00 54.50 73 ILE A CA 1
ATOM 567 C C . ILE A 1 73 ? 30.854 -24.085 -6.381 1.00 54.50 73 ILE A C 1
ATOM 569 O O . ILE A 1 73 ? 31.803 -24.750 -6.795 1.00 54.50 73 ILE A O 1
ATOM 573 N N . ASP A 1 74 ? 29.937 -24.600 -5.560 1.00 59.75 74 ASP A N 1
ATOM 574 C CA . ASP A 1 74 ? 30.075 -25.905 -4.916 1.00 59.75 74 ASP A CA 1
ATOM 575 C C . ASP A 1 74 ? 29.257 -26.985 -5.640 1.00 59.75 74 ASP A C 1
ATOM 577 O O . ASP A 1 74 ? 28.045 -26.858 -5.827 1.00 59.75 74 ASP A O 1
ATOM 581 N N . ASN A 1 75 ? 29.920 -28.087 -6.004 1.00 62.94 75 ASN A N 1
ATOM 582 C CA . ASN A 1 75 ? 29.265 -29.290 -6.522 1.00 62.94 75 ASN A CA 1
ATOM 583 C C . ASN A 1 75 ? 28.316 -29.877 -5.461 1.00 62.94 75 ASN A C 1
ATOM 585 O O . ASN A 1 75 ? 28.685 -30.005 -4.290 1.00 62.94 75 ASN A O 1
ATOM 589 N N . GLY A 1 76 ? 27.106 -30.276 -5.861 1.00 68.19 76 GLY A N 1
ATOM 590 C CA . GLY A 1 76 ? 26.098 -30.760 -4.918 1.00 68.19 76 GLY A CA 1
ATOM 591 C C . GLY A 1 76 ? 24.739 -31.081 -5.537 1.00 68.19 76 GLY A C 1
ATOM 592 O O . GLY A 1 76 ? 24.530 -30.955 -6.743 1.00 68.19 76 GLY A O 1
ATOM 593 N N . VAL A 1 77 ? 23.814 -31.522 -4.682 1.00 66.19 77 VAL A N 1
ATOM 594 C CA . VAL A 1 77 ? 22.409 -31.767 -5.034 1.00 66.19 77 VAL A CA 1
ATOM 595 C C . VAL A 1 77 ? 21.568 -30.635 -4.460 1.00 66.19 77 VAL A C 1
ATOM 597 O O . VAL A 1 77 ? 21.630 -30.370 -3.259 1.00 66.19 77 VAL A O 1
ATOM 600 N N . ILE A 1 78 ? 20.795 -29.965 -5.313 1.00 69.44 78 ILE A N 1
ATOM 601 C CA . ILE A 1 78 ? 19.847 -28.929 -4.901 1.00 69.44 78 ILE A CA 1
ATOM 602 C C . ILE A 1 78 ? 18.442 -29.491 -5.039 1.00 69.44 78 ILE A C 1
ATOM 604 O O . ILE A 1 78 ? 17.943 -29.697 -6.144 1.00 69.44 78 ILE A O 1
ATOM 608 N N . GLU A 1 79 ? 17.821 -29.747 -3.897 1.00 71.81 79 GLU A N 1
ATOM 609 C CA . GLU A 1 79 ? 16.443 -30.209 -3.808 1.00 71.81 79 GLU A CA 1
ATOM 610 C C . GLU A 1 79 ? 15.473 -29.062 -4.113 1.00 71.81 79 GLU A C 1
ATOM 612 O O . GLU A 1 79 ? 15.569 -27.963 -3.560 1.00 71.81 79 GLU A O 1
ATOM 617 N N . VAL A 1 80 ? 14.534 -29.323 -5.018 1.00 70.00 80 VAL A N 1
ATOM 618 C CA . VAL A 1 80 ? 13.508 -28.379 -5.455 1.00 70.00 80 VAL A CA 1
ATOM 619 C C . VAL A 1 80 ? 12.218 -28.727 -4.740 1.00 70.00 80 VAL A C 1
ATOM 621 O O . VAL A 1 80 ? 11.620 -29.774 -4.979 1.00 70.00 80 VAL A O 1
ATOM 624 N N . TYR A 1 81 ? 11.771 -27.830 -3.875 1.00 67.38 81 TYR A N 1
ATOM 625 C CA . TYR A 1 81 ? 10.541 -27.998 -3.115 1.00 67.38 81 TYR A CA 1
ATOM 626 C C . TYR A 1 81 ? 9.377 -27.277 -3.793 1.00 67.38 81 TYR A C 1
ATOM 628 O O . TYR A 1 81 ? 9.558 -26.243 -4.441 1.00 67.38 81 TYR A O 1
ATOM 636 N N . ALA A 1 82 ? 8.168 -27.814 -3.617 1.00 64.69 82 ALA A N 1
ATOM 637 C CA . ALA A 1 82 ? 6.945 -27.091 -3.942 1.00 64.69 82 ALA A CA 1
ATOM 638 C C . ALA A 1 82 ? 6.950 -25.758 -3.192 1.00 64.69 82 ALA A C 1
ATOM 640 O O . ALA A 1 82 ? 7.226 -25.732 -1.991 1.00 64.69 82 ALA A O 1
ATOM 641 N N . ALA A 1 83 ? 6.609 -24.657 -3.862 1.00 59.72 83 ALA A N 1
ATOM 642 C CA . ALA A 1 83 ? 6.293 -23.440 -3.129 1.00 59.72 83 ALA A CA 1
ATOM 643 C C . ALA A 1 83 ? 5.152 -23.764 -2.141 1.00 59.72 83 ALA A C 1
ATOM 645 O O . ALA A 1 83 ? 4.150 -24.349 -2.573 1.00 59.72 83 ALA A O 1
ATOM 646 N N . PRO A 1 84 ? 5.279 -23.421 -0.841 1.00 56.84 84 PRO A N 1
ATOM 647 C CA . PRO A 1 84 ? 4.188 -23.587 0.110 1.00 56.84 84 PRO A CA 1
ATOM 648 C C . PRO A 1 84 ? 2.915 -22.943 -0.453 1.00 56.84 84 PRO A C 1
ATOM 650 O O . PRO A 1 84 ? 3.018 -21.900 -1.111 1.00 56.84 84 PRO A O 1
ATOM 653 N N . PRO A 1 85 ? 1.725 -23.534 -0.235 1.00 55.50 85 PRO A N 1
ATOM 654 C CA . PRO A 1 85 ? 0.485 -22.986 -0.767 1.00 55.50 85 PRO A CA 1
ATOM 655 C C . PRO A 1 85 ? 0.362 -21.510 -0.384 1.00 55.50 85 PRO A C 1
ATOM 657 O O . PRO A 1 85 ? 0.567 -21.134 0.772 1.00 55.50 85 PRO A O 1
ATOM 660 N N . ALA A 1 86 ? 0.073 -20.674 -1.384 1.00 50.59 86 ALA A N 1
ATOM 661 C CA . ALA A 1 86 ? -0.046 -19.236 -1.205 1.00 50.59 86 ALA A CA 1
ATOM 662 C C . ALA A 1 86 ? -1.043 -18.935 -0.079 1.00 50.59 86 ALA A C 1
ATOM 664 O O . ALA A 1 86 ? -2.137 -19.502 -0.027 1.00 50.59 86 ALA A O 1
ATOM 665 N N . THR A 1 87 ? -0.656 -18.042 0.830 1.00 51.38 87 THR A N 1
ATOM 666 C CA . THR A 1 87 ? -1.518 -17.576 1.914 1.00 51.38 87 THR A CA 1
ATOM 667 C C . THR A 1 87 ? -2.846 -17.085 1.346 1.00 51.38 87 THR A C 1
ATOM 669 O O . THR A 1 87 ? -2.880 -16.295 0.402 1.00 51.38 87 THR A O 1
ATOM 672 N N . VAL A 1 88 ? -3.949 -17.577 1.918 1.00 51.28 88 VAL A N 1
ATOM 673 C CA . VAL A 1 88 ? -5.314 -17.268 1.479 1.00 51.28 88 VAL A CA 1
ATOM 674 C C . VAL A 1 88 ? -5.565 -15.772 1.658 1.00 51.28 88 VAL A C 1
ATOM 676 O O . VAL A 1 88 ? -5.812 -15.288 2.764 1.00 51.28 88 VAL A O 1
ATOM 679 N N . VAL A 1 89 ? -5.474 -15.019 0.565 1.00 55.78 89 VAL A N 1
ATOM 680 C CA . VAL A 1 89 ? -5.910 -13.624 0.526 1.00 55.78 89 VAL A CA 1
ATOM 681 C C . VAL A 1 89 ? -7.440 -13.643 0.454 1.00 55.78 89 VAL A C 1
ATOM 683 O O . VAL A 1 89 ? -7.986 -14.309 -0.425 1.00 55.78 89 VAL A O 1
ATOM 686 N N . PRO A 1 90 ? -8.158 -12.973 1.372 1.00 53.62 90 PRO A N 1
ATOM 687 C CA . PRO A 1 90 ? -9.614 -13.005 1.373 1.00 53.62 90 PRO A CA 1
ATOM 688 C C . PRO A 1 90 ? -10.171 -12.393 0.082 1.00 53.62 90 PRO A C 1
ATOM 690 O O . PRO A 1 90 ? -9.784 -11.292 -0.306 1.00 53.62 90 PRO A O 1
ATOM 693 N N . GLU A 1 91 ? -11.113 -13.098 -0.552 1.00 60.41 91 GLU A N 1
ATOM 694 C CA . GLU A 1 91 ? -11.755 -12.691 -1.814 1.00 60.41 91 GLU A CA 1
ATOM 695 C C . GLU A 1 91 ? -12.544 -11.374 -1.674 1.00 60.41 91 GLU A C 1
ATOM 697 O O . GLU A 1 91 ? -12.708 -10.625 -2.636 1.00 60.41 91 GLU A O 1
ATOM 702 N N . LYS A 1 92 ? -13.005 -11.054 -0.455 1.00 64.81 92 LYS A N 1
ATOM 703 C CA . LYS A 1 92 ? -13.706 -9.807 -0.126 1.00 64.81 92 LYS A CA 1
ATOM 704 C C . LYS A 1 92 ? -13.063 -9.111 1.066 1.00 64.81 92 LYS A C 1
ATOM 706 O O . LYS A 1 92 ? -12.740 -9.734 2.076 1.00 64.81 92 LYS A O 1
ATOM 711 N N . LEU A 1 93 ? -12.913 -7.793 0.952 1.00 68.81 93 LEU A N 1
ATOM 712 C CA . LEU A 1 93 ? -12.429 -6.950 2.040 1.00 68.81 93 LEU A CA 1
ATOM 713 C C . LEU A 1 93 ? -13.459 -6.891 3.183 1.00 68.81 93 LEU A C 1
ATOM 715 O O . LEU A 1 93 ? -14.662 -6.932 2.927 1.00 68.81 93 LEU A O 1
ATOM 719 N N . PRO A 1 94 ? -13.006 -6.750 4.443 1.00 72.19 94 PRO A N 1
ATOM 720 C CA . PRO A 1 94 ? -13.883 -6.737 5.618 1.00 72.19 94 PRO A CA 1
ATOM 721 C C . PRO A 1 94 ? -14.839 -5.531 5.674 1.00 72.19 94 PRO A C 1
ATOM 723 O O . PRO A 1 94 ? -15.772 -5.530 6.469 1.00 72.19 94 PRO A O 1
ATOM 726 N N . CYS A 1 95 ? -14.621 -4.503 4.850 1.00 71.38 95 CYS A N 1
ATOM 727 C CA . CYS A 1 95 ? -15.548 -3.396 4.632 1.00 71.38 95 CYS A CA 1
ATOM 728 C C . CYS A 1 95 ? -15.375 -2.822 3.218 1.00 71.38 95 CYS A C 1
ATOM 730 O O . CYS A 1 95 ? -14.328 -3.006 2.592 1.00 71.38 95 CYS A O 1
ATOM 732 N N . SER A 1 96 ? -16.394 -2.121 2.712 1.00 70.31 96 SER A N 1
ATOM 733 C CA . SER A 1 96 ? -16.328 -1.434 1.419 1.00 70.31 96 SER A CA 1
ATOM 734 C C . SER A 1 96 ? -15.270 -0.329 1.449 1.00 70.31 96 SER A C 1
ATOM 736 O O . SER A 1 96 ? -15.307 0.562 2.301 1.00 70.31 96 SER A O 1
ATOM 738 N N . VAL A 1 97 ? -14.323 -0.386 0.513 1.00 66.19 97 VAL A N 1
ATOM 739 C CA . VAL A 1 97 ? -13.251 0.604 0.366 1.00 66.19 97 VAL A CA 1
ATOM 740 C C . VAL A 1 97 ? -13.424 1.327 -0.957 1.00 66.19 97 VAL A C 1
ATOM 742 O O . VAL A 1 97 ? -13.337 0.718 -2.018 1.00 66.19 97 VAL A O 1
ATOM 745 N N . GLU A 1 98 ? -13.624 2.639 -0.896 1.00 63.75 98 GLU A N 1
ATOM 746 C CA . GLU A 1 98 ? -13.553 3.497 -2.074 1.00 63.75 98 GLU A CA 1
ATOM 747 C C . GLU A 1 98 ? -12.088 3.826 -2.366 1.00 63.75 98 GLU A C 1
ATOM 749 O O . GLU A 1 98 ? -11.442 4.599 -1.650 1.00 63.75 98 GLU A O 1
ATOM 754 N N . LEU A 1 99 ? -11.542 3.213 -3.415 1.00 64.50 99 LEU A N 1
ATOM 755 C CA . LEU A 1 99 ? -10.199 3.516 -3.893 1.00 64.50 99 LEU A CA 1
ATOM 756 C C . LEU A 1 99 ? -10.270 4.750 -4.791 1.00 64.50 99 LEU A C 1
ATOM 758 O O . LEU A 1 99 ? -10.743 4.688 -5.924 1.00 64.50 99 LEU A O 1
ATOM 762 N N . LYS A 1 100 ? -9.805 5.891 -4.279 1.00 66.12 100 LYS A N 1
ATOM 763 C CA . LYS A 1 100 ? -9.669 7.099 -5.098 1.00 66.12 100 LYS A CA 1
ATOM 764 C C . LYS A 1 100 ? -8.577 6.883 -6.160 1.00 66.12 100 LYS A C 1
ATOM 766 O O . LYS A 1 100 ? -7.507 6.375 -5.806 1.00 66.12 100 LYS A O 1
ATOM 771 N N . PRO A 1 101 ? -8.796 7.290 -7.427 1.00 52.16 101 PRO A N 1
ATOM 772 C CA . PRO A 1 101 ? -7.752 7.264 -8.448 1.00 52.16 101 PRO A CA 1
ATOM 773 C C . PRO A 1 101 ? -6.503 8.008 -7.952 1.00 52.16 101 PRO A C 1
ATOM 775 O O . PRO A 1 101 ? -6.603 9.146 -7.498 1.00 52.16 101 PRO A O 1
ATOM 778 N N . GLY A 1 102 ? -5.341 7.349 -7.986 1.00 55.94 102 GLY A N 1
ATOM 779 C CA . GLY A 1 102 ? -4.074 7.898 -7.481 1.00 55.94 102 GLY A CA 1
ATOM 780 C C . GLY A 1 102 ? -3.688 7.488 -6.054 1.00 55.94 102 GLY A C 1
ATOM 781 O O . GLY A 1 102 ? -2.648 7.931 -5.566 1.00 55.94 102 GLY A O 1
ATOM 782 N N . LEU A 1 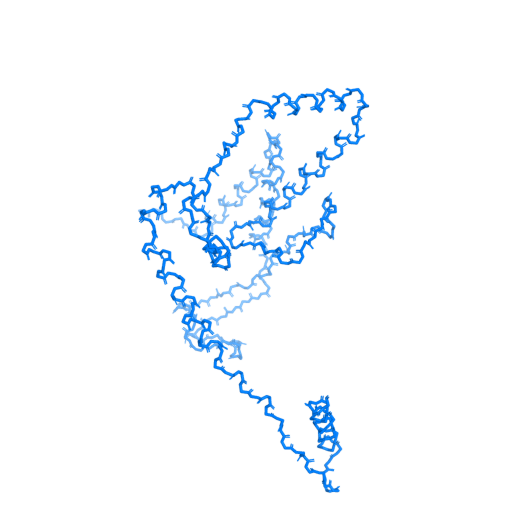103 ? -4.463 6.630 -5.375 1.00 65.06 103 LEU A N 1
ATOM 783 C CA . LEU A 1 103 ? -4.041 6.045 -4.099 1.00 65.06 103 LEU A CA 1
ATOM 784 C C . LEU A 1 103 ? -2.885 5.055 -4.320 1.00 65.06 103 LEU A C 1
ATOM 786 O O . LEU A 1 103 ? -3.095 3.889 -4.648 1.00 65.06 103 LEU A O 1
ATOM 790 N N . ILE A 1 104 ? -1.657 5.525 -4.117 1.00 63.31 104 ILE A N 1
ATOM 791 C CA . ILE A 1 104 ? -0.455 4.692 -4.157 1.00 63.31 104 ILE A CA 1
ATOM 792 C C . ILE A 1 104 ? -0.133 4.269 -2.724 1.00 63.31 104 ILE A C 1
ATOM 794 O O . ILE A 1 104 ? 0.202 5.101 -1.880 1.00 63.31 104 ILE A O 1
ATOM 798 N N . ILE A 1 105 ? -0.204 2.967 -2.442 1.00 66.06 105 ILE A N 1
ATOM 799 C CA . ILE A 1 105 ? 0.378 2.411 -1.217 1.00 66.06 105 ILE A CA 1
ATOM 800 C C . ILE A 1 105 ? 1.896 2.495 -1.399 1.00 66.06 105 ILE A C 1
ATOM 802 O O . ILE A 1 105 ? 2.491 1.706 -2.130 1.00 66.06 105 ILE A O 1
ATOM 806 N N . GLY A 1 106 ? 2.511 3.523 -0.814 1.00 63.91 106 GLY A N 1
ATOM 807 C CA . GLY A 1 106 ? 3.948 3.761 -0.937 1.00 63.91 106 GLY A CA 1
ATOM 808 C C . GLY A 1 106 ? 4.785 2.582 -0.430 1.00 63.91 106 GLY A C 1
ATOM 809 O O . GLY A 1 106 ? 4.324 1.755 0.363 1.00 63.91 106 GLY A O 1
ATOM 810 N N . LYS A 1 107 ? 6.054 2.522 -0.857 1.00 65.69 107 LYS A N 1
ATOM 811 C CA . LYS A 1 107 ? 7.026 1.554 -0.327 1.00 65.69 107 LYS A CA 1
ATOM 812 C C . LYS A 1 107 ? 7.104 1.713 1.199 1.00 65.69 107 LYS A C 1
ATOM 814 O O . LYS A 1 107 ? 7.520 2.760 1.681 1.00 65.69 107 LYS A O 1
ATOM 819 N N . GLY A 1 108 ? 6.682 0.689 1.944 1.00 64.12 108 GLY A N 1
ATOM 820 C CA . GLY A 1 108 ? 6.773 0.647 3.411 1.00 64.12 108 GLY A CA 1
ATOM 821 C C . GLY A 1 108 ? 5.466 0.365 4.158 1.00 64.12 108 GLY A C 1
ATOM 822 O O . GLY A 1 108 ? 5.525 -0.073 5.305 1.00 64.12 108 GLY A O 1
ATOM 823 N N . CYS A 1 109 ? 4.291 0.531 3.539 1.00 66.50 109 CYS A N 1
ATOM 824 C CA . CYS A 1 109 ? 3.038 0.080 4.156 1.00 66.50 109 CYS A CA 1
ATOM 825 C C . CYS A 1 109 ? 2.799 -1.397 3.836 1.00 66.50 109 CYS A C 1
ATOM 827 O O . CYS A 1 109 ? 2.489 -1.751 2.700 1.00 66.50 109 CYS A O 1
ATOM 829 N N . LYS A 1 110 ? 2.940 -2.269 4.840 1.00 76.62 110 LYS A N 1
ATOM 830 C CA . LYS A 1 110 ? 2.609 -3.689 4.685 1.00 76.62 110 LYS A CA 1
ATOM 831 C C . LYS A 1 110 ? 1.113 -3.834 4.404 1.00 76.62 110 LYS A C 1
ATOM 833 O O . LYS A 1 110 ? 0.292 -3.223 5.089 1.00 76.62 110 LYS A O 1
ATOM 838 N N . THR A 1 111 ? 0.750 -4.703 3.463 1.00 77.56 111 THR A N 1
ATOM 839 C CA . THR A 1 111 ? -0.653 -5.047 3.170 1.00 77.56 111 THR A CA 1
ATOM 840 C C . THR A 1 111 ? -1.403 -5.491 4.429 1.00 77.56 111 THR A C 1
ATOM 842 O O . THR A 1 111 ? -2.558 -5.130 4.626 1.00 77.56 111 THR A O 1
ATOM 845 N N . GLU A 1 112 ? -0.726 -6.191 5.341 1.00 79.31 112 GLU A N 1
ATOM 846 C CA . GLU A 1 112 ? -1.261 -6.582 6.650 1.00 79.31 112 GLU A CA 1
ATOM 847 C C . GLU A 1 112 ? -1.729 -5.382 7.491 1.00 79.31 112 GLU A C 1
ATOM 849 O O . GLU A 1 112 ? -2.793 -5.432 8.112 1.00 79.31 112 GLU A O 1
ATOM 854 N N . THR A 1 113 ? -0.975 -4.279 7.487 1.00 81.44 113 THR A N 1
ATOM 855 C CA . THR A 1 113 ? -1.336 -3.051 8.207 1.00 81.44 113 THR A CA 1
ATOM 856 C C . THR A 1 113 ? -2.615 -2.450 7.635 1.00 81.44 113 THR A C 1
ATOM 858 O O . THR A 1 113 ? -3.515 -2.089 8.395 1.00 81.44 113 THR A O 1
ATOM 861 N N . LEU A 1 114 ? -2.731 -2.412 6.305 1.00 81.56 114 LEU A N 1
ATOM 862 C CA . LEU A 1 114 ? -3.941 -1.953 5.627 1.00 81.56 114 LEU A CA 1
ATOM 863 C C . LEU A 1 114 ? -5.141 -2.846 5.974 1.00 81.56 114 LEU A C 1
ATOM 865 O O . LEU A 1 114 ? -6.175 -2.344 6.409 1.00 81.56 114 LEU A O 1
ATOM 869 N N . LEU A 1 115 ? -4.999 -4.166 5.850 1.00 82.31 115 LEU A N 1
ATOM 870 C CA . LEU A 1 115 ? -6.071 -5.121 6.148 1.00 82.31 115 LEU A CA 1
ATOM 871 C C . LEU A 1 115 ? -6.511 -5.060 7.618 1.00 82.31 115 LEU A C 1
ATOM 873 O O . LEU A 1 115 ? -7.702 -5.150 7.918 1.00 82.31 115 LEU A O 1
ATOM 877 N N . THR A 1 116 ? -5.568 -4.860 8.539 1.00 84.44 116 THR A N 1
ATOM 878 C CA . THR A 1 116 ? -5.861 -4.673 9.966 1.00 84.44 116 THR A CA 1
ATOM 879 C C . THR A 1 116 ? -6.632 -3.377 10.210 1.00 84.44 116 THR A C 1
ATOM 881 O O . THR A 1 116 ? -7.604 -3.373 10.965 1.00 84.44 116 THR A O 1
ATOM 884 N N . ALA A 1 117 ? -6.247 -2.281 9.550 1.00 84.62 117 ALA A N 1
ATOM 885 C CA . ALA A 1 117 ? -6.960 -1.009 9.643 1.00 84.62 117 ALA A CA 1
ATOM 886 C C . ALA A 1 117 ? -8.398 -1.119 9.108 1.00 84.62 117 ALA A C 1
ATOM 888 O O . ALA A 1 117 ? -9.333 -0.643 9.753 1.00 84.62 117 ALA A O 1
ATOM 889 N N . LEU A 1 118 ? -8.590 -1.802 7.975 1.00 85.69 118 LEU A N 1
ATOM 890 C CA . LEU A 1 118 ? -9.914 -2.042 7.398 1.00 85.69 118 LEU A CA 1
ATOM 891 C C . LEU A 1 118 ? -10.803 -2.879 8.322 1.00 85.69 118 LEU A C 1
ATOM 893 O O . LEU A 1 118 ? -11.967 -2.538 8.527 1.00 85.69 118 LEU A O 1
ATOM 897 N N . ARG A 1 119 ? -10.245 -3.922 8.944 1.00 84.19 119 ARG A N 1
ATOM 898 C CA . ARG A 1 119 ? -10.959 -4.750 9.926 1.00 84.19 119 ARG A CA 1
ATOM 899 C C . ARG A 1 119 ? -11.406 -3.9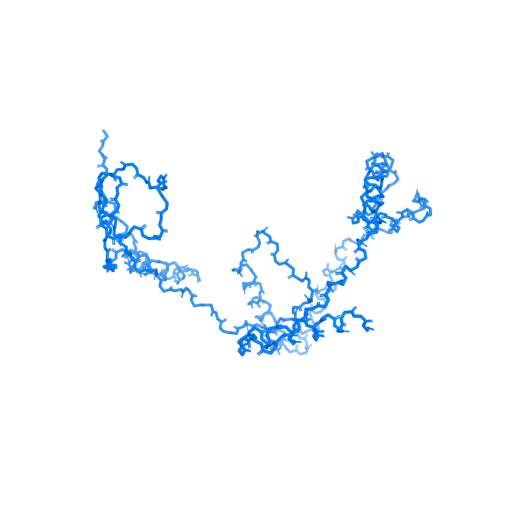42 11.142 1.00 84.19 119 ARG A C 1
ATOM 901 O O . ARG A 1 119 ? -12.580 -3.964 11.489 1.00 84.19 119 ARG A O 1
ATOM 908 N N . ARG A 1 120 ? -10.502 -3.148 11.726 1.00 89.38 120 ARG A N 1
ATOM 909 C CA . ARG A 1 120 ? -10.830 -2.250 12.849 1.00 89.38 120 ARG A CA 1
ATOM 910 C C . ARG A 1 120 ? -11.918 -1.244 12.481 1.00 89.38 120 ARG A C 1
ATOM 912 O O . ARG A 1 120 ? -12.787 -0.953 13.297 1.00 89.38 120 ARG A O 1
ATOM 919 N N . ARG A 1 121 ? -11.890 -0.724 11.251 1.00 87.19 121 ARG A N 1
ATOM 920 C CA . ARG A 1 121 ? -12.924 0.184 10.741 1.00 87.19 121 ARG A CA 1
ATOM 921 C C . ARG A 1 121 ? -14.279 -0.516 10.613 1.00 87.19 121 ARG A C 1
ATOM 923 O O . ARG A 1 121 ? -15.285 0.069 11.000 1.00 87.19 121 ARG A O 1
ATOM 930 N N . ALA A 1 122 ? -14.302 -1.754 10.121 1.00 87.19 122 ALA A N 1
ATOM 931 C CA . ALA A 1 122 ? -15.519 -2.560 10.043 1.00 87.19 122 ALA A CA 1
ATOM 932 C C . ALA A 1 122 ? -16.118 -2.810 11.438 1.00 87.19 122 ALA A C 1
ATOM 934 O O . ALA A 1 122 ? -17.295 -2.543 11.665 1.00 87.19 122 ALA A O 1
ATOM 935 N N . GLU A 1 123 ? -15.289 -3.227 12.399 1.00 89.62 123 GLU A N 1
ATOM 936 C CA . GLU A 1 123 ? -15.699 -3.435 13.794 1.00 89.62 123 GLU A CA 1
ATOM 937 C C . GLU A 1 123 ? -16.227 -2.149 14.444 1.00 89.62 123 GLU A C 1
ATOM 939 O O . GLU A 1 123 ? -17.189 -2.183 15.209 1.00 89.62 123 GLU A O 1
ATOM 944 N N . TYR A 1 124 ? -15.607 -1.006 14.147 1.00 86.69 124 TYR A N 1
ATOM 945 C CA . TYR A 1 124 ? -16.054 0.291 14.643 1.00 86.69 124 TYR A CA 1
ATOM 946 C C . TYR A 1 124 ? -17.434 0.676 14.094 1.00 86.69 124 TYR A C 1
ATOM 948 O O . TYR A 1 124 ? -18.301 1.074 14.870 1.00 86.69 124 TYR A O 1
ATOM 956 N N . TYR A 1 125 ? -17.672 0.516 12.789 1.00 83.19 125 TYR A N 1
ATOM 957 C CA . TYR A 1 125 ? -18.991 0.789 12.212 1.00 83.19 125 TYR A CA 1
ATOM 958 C C . TYR A 1 125 ? -20.062 -0.171 12.724 1.00 83.19 125 TYR A C 1
ATOM 960 O O . TYR A 1 125 ? -21.144 0.287 13.075 1.00 83.19 125 TYR A O 1
ATOM 968 N N . ALA A 1 126 ? -19.746 -1.457 12.883 1.00 86.69 126 ALA A N 1
ATOM 969 C CA . ALA A 1 126 ? -20.668 -2.419 13.483 1.00 86.69 126 ALA A CA 1
ATOM 970 C C . ALA A 1 126 ? -21.055 -2.019 14.919 1.00 86.69 126 ALA A C 1
ATOM 972 O O . ALA A 1 126 ? -22.223 -2.090 15.296 1.00 86.69 126 ALA A O 1
ATOM 973 N N . LYS A 1 127 ? -20.094 -1.524 15.712 1.00 87.94 127 LYS A N 1
ATOM 974 C CA . LYS A 1 127 ? -20.376 -0.973 17.047 1.00 87.94 127 LYS A CA 1
ATOM 975 C C . LYS A 1 127 ? -21.258 0.269 16.983 1.00 87.94 127 LYS A C 1
ATOM 977 O O . LYS A 1 127 ? -22.146 0.399 17.815 1.00 87.94 127 LYS A O 1
ATOM 982 N N . LEU A 1 128 ? -21.039 1.165 16.019 1.00 82.06 128 LEU A N 1
ATOM 983 C CA . LEU A 1 128 ? -21.897 2.337 15.830 1.00 82.06 128 LEU A CA 1
ATOM 984 C C . LEU A 1 128 ? -23.322 1.945 15.429 1.00 82.06 128 LEU A C 1
ATOM 986 O O . LEU A 1 128 ? -24.267 2.559 15.918 1.00 82.06 128 LEU A O 1
ATOM 990 N N . GLU A 1 129 ? -23.493 0.952 14.558 1.00 84.12 129 GLU A N 1
ATOM 991 C CA . GLU A 1 129 ? -24.798 0.432 14.124 1.00 84.12 129 GLU A CA 1
ATOM 992 C C . GLU A 1 129 ? -25.553 -0.277 15.249 1.00 84.12 129 GLU A C 1
ATOM 994 O O . GLU A 1 129 ? -26.760 -0.089 15.372 1.00 84.12 129 GLU A O 1
ATOM 999 N N . ALA A 1 130 ? -24.843 -1.013 16.105 1.00 87.56 130 ALA A N 1
ATOM 1000 C CA . ALA A 1 130 ? -25.411 -1.664 17.284 1.00 87.56 130 ALA A CA 1
ATOM 1001 C C . ALA A 1 130 ? -25.747 -0.691 18.433 1.00 87.56 130 ALA A C 1
ATOM 1003 O O . ALA A 1 130 ? -26.391 -1.089 19.402 1.00 87.56 130 ALA A O 1
ATOM 1004 N N . MET A 1 131 ? -25.300 0.566 18.349 1.00 81.88 131 MET A N 1
ATOM 1005 C CA . MET A 1 131 ? -25.467 1.567 19.400 1.00 81.88 131 MET A CA 1
ATOM 1006 C C . MET A 1 131 ? -26.865 2.196 19.358 1.00 81.88 131 MET A C 1
ATOM 1008 O O . MET A 1 131 ? -27.354 2.587 18.291 1.00 81.88 131 MET A O 1
ATOM 1012 N N . THR A 1 132 ? -27.494 2.345 20.525 1.00 88.12 132 THR A N 1
ATOM 1013 C CA . THR A 1 132 ? -28.801 3.012 20.643 1.00 88.12 132 THR A CA 1
ATOM 1014 C C . THR A 1 132 ? -28.691 4.530 20.391 1.00 88.12 132 THR A C 1
ATOM 1016 O O . THR A 1 132 ? -27.601 5.099 20.515 1.00 88.12 132 THR A O 1
ATOM 1019 N N . PRO A 1 133 ? -29.789 5.233 20.038 1.00 83.19 133 PRO A N 1
ATOM 1020 C CA . PRO A 1 133 ? -29.754 6.677 19.773 1.00 83.19 133 PRO A CA 1
ATOM 1021 C C . PRO A 1 133 ? -29.219 7.514 20.947 1.00 83.19 133 PRO A C 1
ATOM 1023 O O . PRO A 1 133 ? -28.457 8.452 20.729 1.00 83.19 133 PRO A O 1
ATOM 1026 N N . GLU A 1 134 ? -29.550 7.136 22.184 1.00 84.31 134 GLU A N 1
ATOM 1027 C CA . GLU A 1 134 ? -29.094 7.829 23.400 1.00 84.31 134 GLU A CA 1
ATOM 1028 C C . GLU A 1 134 ? -27.590 7.640 23.658 1.00 84.31 134 GLU A C 1
ATOM 1030 O O . GLU A 1 134 ? -26.883 8.558 24.079 1.00 84.31 134 GLU A O 1
ATOM 1035 N N . GLU A 1 135 ? -27.061 6.447 23.387 1.00 84.00 135 GLU A N 1
ATOM 1036 C CA . GLU A 1 135 ? -25.629 6.163 23.505 1.00 84.00 135 GLU A CA 1
ATOM 1037 C C . GLU A 1 135 ? -24.817 6.877 22.417 1.00 84.00 135 GLU A C 1
ATOM 1039 O O . GLU A 1 135 ? -23.705 7.341 22.686 1.00 84.00 135 GLU A O 1
ATOM 1044 N N . ARG A 1 136 ? -25.388 7.048 21.216 1.00 81.38 136 ARG A N 1
ATOM 1045 C CA . ARG A 1 136 ? -24.773 7.839 20.138 1.00 81.38 136 ARG A CA 1
ATOM 1046 C C . ARG A 1 136 ? -24.637 9.312 20.506 1.00 81.38 136 ARG A C 1
ATOM 1048 O O . ARG A 1 136 ? -23.613 9.912 20.182 1.00 81.38 136 ARG A O 1
ATOM 1055 N N . GLU A 1 137 ? -25.621 9.882 21.198 1.00 86.25 137 GLU A N 1
ATOM 1056 C CA . GLU A 1 137 ? -25.569 11.274 21.657 1.00 86.25 137 GLU A CA 1
ATOM 1057 C C . GLU A 1 137 ? -24.461 11.476 22.701 1.00 86.25 137 GLU A C 1
ATOM 1059 O O . GLU A 1 137 ? -23.648 12.394 22.580 1.00 86.25 137 GLU A O 1
ATOM 1064 N N . LYS A 1 138 ? -24.327 10.547 23.657 1.00 86.31 138 LYS A N 1
ATOM 1065 C CA . LYS A 1 138 ? -23.219 10.553 24.633 1.00 86.31 138 LYS A CA 1
ATOM 1066 C C . LYS A 1 138 ? -21.855 10.382 23.964 1.00 86.31 138 LYS A C 1
ATOM 1068 O O . LYS A 1 138 ? -20.899 11.069 24.326 1.00 86.31 138 LYS A O 1
ATOM 1073 N N . HIS A 1 139 ? -21.759 9.488 22.981 1.00 85.19 139 HIS A N 1
ATOM 1074 C CA . HIS A 1 139 ? -20.534 9.282 22.212 1.00 85.19 139 HIS A CA 1
ATOM 1075 C C . HIS A 1 139 ? -20.158 10.539 21.406 1.00 85.19 139 HIS A C 1
ATOM 1077 O O . HIS A 1 139 ? -18.994 10.936 21.397 1.00 85.19 139 HIS A O 1
ATOM 1083 N N . GLY A 1 140 ? -21.135 11.217 20.795 1.00 86.00 140 GLY A N 1
ATOM 1084 C CA . GLY A 1 140 ? -20.939 12.498 20.109 1.00 86.00 140 GLY A CA 1
ATOM 1085 C C . GLY A 1 140 ? -20.473 13.612 21.049 1.00 86.00 140 GLY A C 1
ATOM 1086 O O . GLY A 1 140 ? -19.463 14.259 20.777 1.00 86.00 140 GLY A O 1
ATOM 1087 N N . ALA A 1 141 ? -21.134 13.770 22.198 1.00 89.38 141 ALA A N 1
ATOM 1088 C CA . ALA A 1 141 ? -20.750 14.751 23.214 1.00 89.38 141 ALA A CA 1
ATOM 1089 C C . ALA A 1 141 ? -19.326 14.510 23.748 1.00 89.38 141 ALA A C 1
ATOM 1091 O O . ALA A 1 141 ? -18.564 15.453 23.961 1.00 89.38 141 ALA A O 1
ATOM 1092 N N . SER A 1 142 ? -18.928 13.243 23.908 1.00 86.00 142 SER A N 1
ATOM 1093 C CA . SER A 1 142 ? -17.561 12.886 24.297 1.00 86.00 142 SER A CA 1
ATOM 1094 C C . SER A 1 142 ? -16.530 13.261 23.223 1.00 86.00 142 SER A C 1
ATOM 1096 O O . SER A 1 142 ? -15.451 13.745 23.568 1.00 86.00 142 SER A O 1
ATOM 1098 N N . ILE A 1 143 ? -16.864 13.107 21.935 1.00 87.19 143 ILE A N 1
ATOM 1099 C CA . ILE A 1 143 ? -16.005 13.546 20.824 1.00 87.19 143 ILE A CA 1
ATOM 1100 C C . ILE A 1 143 ? -15.852 15.067 20.821 1.00 87.19 143 ILE A C 1
ATOM 1102 O O . ILE A 1 143 ? -14.738 15.561 20.646 1.00 87.19 143 ILE A O 1
ATOM 1106 N N . GLU A 1 144 ? -16.935 15.820 21.015 1.00 84.94 144 GLU A N 1
ATOM 1107 C CA . GLU A 1 144 ? -16.869 17.285 21.043 1.00 84.94 144 GLU A CA 1
ATOM 1108 C C . GLU A 1 144 ? -16.066 17.805 22.234 1.00 84.94 144 GLU A C 1
ATOM 1110 O O . GLU A 1 144 ? -15.215 18.680 22.061 1.00 84.94 144 GLU A O 1
ATOM 1115 N N . ALA A 1 145 ? -16.253 17.214 23.416 1.00 88.69 145 ALA A N 1
ATOM 1116 C CA . ALA A 1 145 ? -15.451 17.528 24.593 1.00 88.69 145 ALA A CA 1
ATOM 1117 C C . ALA A 1 145 ? -13.957 17.247 24.353 1.00 88.69 145 ALA A C 1
ATOM 1119 O O . ALA A 1 145 ? -13.104 18.067 24.695 1.00 88.69 145 ALA A O 1
ATOM 1120 N N . PHE A 1 146 ? -13.633 16.122 23.707 1.00 87.00 146 PHE A N 1
ATOM 1121 C CA . PHE A 1 146 ? -12.253 15.794 23.351 1.00 87.00 146 PHE A CA 1
ATOM 1122 C C . PHE A 1 146 ? -11.682 16.760 22.303 1.00 87.00 146 PHE A C 1
ATOM 1124 O O . PHE A 1 146 ? -10.551 17.223 22.433 1.00 87.00 146 PHE A O 1
ATOM 1131 N N . LYS A 1 147 ? -12.473 17.128 21.290 1.00 86.25 147 LYS A N 1
ATOM 1132 C CA . LYS A 1 147 ? -12.084 18.109 20.269 1.00 86.25 147 LYS A CA 1
ATOM 1133 C C . LYS A 1 147 ? -11.820 19.489 20.875 1.00 86.25 147 LYS A C 1
ATOM 1135 O O . LYS A 1 147 ? -10.896 20.160 20.431 1.00 86.25 147 LYS A O 1
ATOM 1140 N N . ALA A 1 148 ? -12.587 19.895 21.886 1.00 84.31 148 ALA A N 1
ATOM 1141 C CA . ALA A 1 148 ? -12.381 21.150 22.608 1.00 84.31 148 ALA A CA 1
ATOM 1142 C C . ALA A 1 148 ? -11.101 21.156 23.467 1.00 84.31 148 ALA A C 1
ATOM 1144 O O . ALA A 1 148 ? -10.548 22.221 23.728 1.00 84.31 148 ALA A O 1
ATOM 1145 N N . MET A 1 149 ? -10.610 19.982 23.882 1.00 86.25 149 MET A N 1
ATOM 1146 C CA . MET A 1 149 ? -9.328 19.830 24.582 1.00 86.25 149 MET A CA 1
ATOM 1147 C C . MET A 1 149 ? -8.109 19.942 23.655 1.00 86.25 149 MET A C 1
ATOM 1149 O O . MET A 1 149 ? -7.009 20.227 24.128 1.00 86.25 149 MET A O 1
ATOM 1153 N N . LEU A 1 150 ? -8.276 19.706 22.352 1.00 81.38 150 LEU A N 1
ATOM 1154 C CA . LEU A 1 150 ? -7.199 19.850 21.377 1.00 81.38 150 LEU A CA 1
ATOM 1155 C C . LEU A 1 150 ? -7.043 21.329 20.996 1.00 81.38 150 LEU A C 1
ATOM 1157 O O . LEU A 1 150 ? -7.987 21.956 20.517 1.00 81.38 150 LEU A O 1
ATOM 1161 N N . SER A 1 151 ? -5.843 21.887 21.181 1.00 75.75 151 SER A N 1
ATOM 1162 C CA . SER A 1 151 ? -5.530 23.265 20.784 1.00 75.75 151 SER A CA 1
ATOM 1163 C C . SER A 1 151 ? -5.823 23.486 19.299 1.00 75.75 151 SER A C 1
ATOM 1165 O O . SER A 1 151 ? -5.309 22.760 18.446 1.00 75.75 151 SER A O 1
ATOM 1167 N N . GLN A 1 152 ? -6.628 24.501 18.974 1.00 60.62 152 GLN A N 1
ATOM 1168 C CA . GLN A 1 152 ? -6.821 24.899 17.580 1.00 60.62 152 GLN A CA 1
ATOM 1169 C C . GLN A 1 152 ? -5.537 25.549 17.035 1.00 60.62 152 GLN A C 1
ATOM 1171 O O . GLN A 1 152 ? -4.903 26.323 17.759 1.00 60.62 152 GLN A O 1
ATOM 1176 N N . PRO A 1 153 ? -5.139 25.265 15.780 1.00 57.72 153 PRO A N 1
ATOM 1177 C CA . PRO A 1 153 ? -4.015 25.949 15.156 1.00 57.72 153 PRO A CA 1
ATOM 1178 C C . PRO A 1 153 ? -4.347 27.437 14.993 1.00 57.72 153 PRO A C 1
ATOM 1180 O O . PRO A 1 153 ? -5.415 27.791 14.491 1.00 57.72 153 PRO A O 1
ATOM 1183 N N . ALA A 1 154 ? -3.440 28.303 15.445 1.00 52.44 154 ALA A N 1
ATOM 1184 C CA . ALA A 1 154 ? -3.603 29.747 15.336 1.00 52.44 154 ALA A CA 1
ATOM 1185 C C . ALA A 1 154 ? -3.682 30.178 13.856 1.00 52.44 154 ALA A C 1
ATOM 1187 O O . ALA A 1 154 ? -3.007 29.583 13.010 1.00 52.44 154 ALA A O 1
ATOM 1188 N N . PRO A 1 155 ? -4.483 31.206 13.520 1.00 56.69 155 PRO A N 1
ATOM 1189 C CA . PRO A 1 155 ? -4.466 31.793 12.188 1.00 56.69 155 PRO A CA 1
ATOM 1190 C C . PRO A 1 155 ? -3.073 32.375 11.920 1.00 56.69 155 PRO A C 1
ATOM 1192 O O . PRO A 1 155 ? -2.629 33.294 12.598 1.00 56.69 155 PRO A O 1
ATOM 1195 N N . VAL A 1 156 ? -2.363 31.792 10.954 1.00 56.53 156 VAL A N 1
ATOM 1196 C CA . VAL A 1 156 ? -1.050 32.271 10.512 1.00 56.53 156 VAL A CA 1
ATOM 1197 C C . VAL A 1 156 ? -1.271 33.455 9.573 1.00 56.53 156 VAL A C 1
ATOM 1199 O O . VAL A 1 156 ? -1.812 33.275 8.479 1.00 56.53 156 VAL A O 1
ATOM 1202 N N . ASP A 1 157 ? -0.856 34.653 9.984 1.00 56.78 157 ASP A N 1
ATOM 1203 C CA . ASP A 1 157 ? -0.850 35.845 9.132 1.00 56.78 157 ASP A CA 1
ATOM 1204 C C . ASP A 1 157 ? 0.178 35.676 7.999 1.00 56.78 157 ASP A C 1
ATOM 1206 O O . ASP A 1 157 ? 1.391 35.693 8.202 1.00 56.78 157 ASP A O 1
ATOM 1210 N N . LYS A 1 158 ? -0.312 35.490 6.767 1.00 60.31 158 LYS A N 1
ATOM 1211 C CA . LYS A 1 158 ? 0.499 35.217 5.560 1.00 60.31 158 LYS A CA 1
ATOM 1212 C C . LYS A 1 158 ? 0.900 36.477 4.785 1.00 60.31 158 LYS A C 1
ATOM 1214 O O . LYS A 1 158 ? 1.248 36.390 3.610 1.00 60.31 158 LYS A O 1
ATOM 1219 N N . GLU A 1 159 ? 0.868 37.650 5.413 1.00 64.19 159 GLU A N 1
ATOM 1220 C CA . GLU A 1 159 ? 1.193 38.927 4.753 1.00 64.19 159 GLU A CA 1
ATOM 1221 C C . GLU A 1 159 ? 2.651 39.019 4.281 1.00 64.19 159 GLU A C 1
ATOM 1223 O O . GLU A 1 159 ? 2.987 39.842 3.432 1.00 64.19 159 GLU A O 1
ATOM 1228 N N . PHE A 1 160 ? 3.530 38.162 4.806 1.00 70.31 160 PHE A N 1
ATOM 1229 C CA . PHE A 1 160 ? 4.941 38.159 4.444 1.00 70.31 160 PHE A CA 1
ATOM 1230 C C . PHE A 1 160 ? 5.251 37.490 3.094 1.00 70.31 160 PHE A C 1
ATOM 1232 O O . PHE A 1 160 ? 6.333 37.702 2.548 1.00 70.31 160 PHE A O 1
ATOM 1239 N N . ILE A 1 161 ? 4.329 36.705 2.528 1.00 71.06 161 ILE A N 1
ATOM 1240 C CA . ILE A 1 161 ? 4.562 36.005 1.259 1.00 71.06 161 ILE A CA 1
ATOM 1241 C C . ILE A 1 161 ? 4.270 36.962 0.087 1.00 71.06 161 ILE A C 1
ATOM 1243 O O . ILE A 1 161 ? 3.139 37.434 -0.051 1.00 71.06 161 ILE A O 1
ATOM 1247 N N . PRO A 1 162 ? 5.244 37.237 -0.804 1.00 73.06 162 PRO A N 1
ATOM 1248 C CA . PRO A 1 162 ? 5.010 38.008 -2.022 1.00 73.06 162 PRO A CA 1
ATOM 1249 C C . PRO A 1 162 ? 3.869 37.434 -2.875 1.00 73.06 162 PRO A C 1
ATOM 1251 O O . PRO A 1 162 ? 3.696 36.218 -2.978 1.00 73.06 162 PRO A O 1
ATOM 1254 N N . LYS A 1 163 ? 3.103 38.313 -3.534 1.00 73.81 163 LYS A N 1
ATOM 1255 C CA . LYS A 1 163 ? 1.943 37.922 -4.354 1.00 73.81 163 LYS A CA 1
ATOM 1256 C C . LYS A 1 163 ? 2.300 36.818 -5.359 1.00 73.81 163 LYS A C 1
ATOM 1258 O O . LYS A 1 163 ? 3.281 36.940 -6.087 1.00 73.81 163 LYS A O 1
ATOM 1263 N N . ASN A 1 164 ? 1.447 35.796 -5.448 1.00 72.25 164 ASN A N 1
ATOM 1264 C CA . ASN A 1 164 ? 1.550 34.632 -6.342 1.00 72.25 164 ASN A CA 1
ATOM 1265 C C . ASN A 1 164 ? 2.690 33.644 -6.038 1.00 72.25 164 ASN A C 1
ATOM 1267 O O . ASN A 1 164 ? 2.749 32.590 -6.678 1.00 72.25 164 ASN A O 1
ATOM 1271 N N . LEU A 1 165 ? 3.573 33.931 -5.074 1.00 73.50 165 LEU A N 1
ATOM 1272 C CA . LEU A 1 165 ? 4.619 32.990 -4.670 1.00 73.50 165 LEU A CA 1
ATOM 1273 C C . LEU A 1 165 ? 4.026 31.778 -3.939 1.00 73.50 165 LEU A C 1
ATOM 1275 O O . LEU A 1 165 ? 4.493 30.660 -4.120 1.00 73.50 165 LEU A O 1
ATOM 1279 N N . ASP A 1 166 ? 2.950 31.983 -3.184 1.00 72.12 166 ASP A N 1
ATOM 1280 C CA . ASP A 1 166 ? 2.146 30.936 -2.552 1.00 72.12 166 ASP A CA 1
ATOM 1281 C C . ASP A 1 166 ? 1.654 29.886 -3.565 1.00 72.12 166 ASP A C 1
ATOM 1283 O O . ASP A 1 166 ? 1.808 28.680 -3.357 1.00 72.12 166 ASP A O 1
ATOM 1287 N N . LYS A 1 167 ? 1.136 30.344 -4.709 1.00 77.06 167 LYS A N 1
ATOM 1288 C CA . LYS A 1 167 ? 0.687 29.474 -5.804 1.00 77.06 167 LYS A CA 1
ATOM 1289 C C . LYS A 1 167 ? 1.859 28.752 -6.462 1.00 77.06 167 LYS A C 1
ATOM 1291 O O . LYS A 1 167 ? 1.758 27.557 -6.729 1.00 77.06 167 LYS A O 1
ATOM 1296 N N . ALA A 1 168 ? 2.970 29.452 -6.695 1.00 72.94 168 ALA A N 1
ATOM 1297 C CA . ALA A 1 168 ? 4.167 28.865 -7.293 1.00 72.94 168 ALA A CA 1
ATOM 1298 C C . ALA A 1 168 ? 4.760 27.754 -6.409 1.00 72.94 168 ALA A C 1
ATOM 1300 O O . ALA A 1 168 ? 5.041 26.663 -6.903 1.00 72.94 168 ALA A O 1
ATOM 1301 N N . LEU A 1 169 ? 4.877 27.988 -5.097 1.00 71.69 169 LEU A N 1
ATOM 1302 C CA . LEU A 1 169 ? 5.329 26.984 -4.127 1.00 71.69 169 LEU A CA 1
ATOM 1303 C C . LEU A 1 169 ? 4.385 25.775 -4.081 1.00 71.69 169 LEU A C 1
ATOM 1305 O O . LEU A 1 169 ? 4.857 24.636 -4.079 1.00 71.69 169 LEU A O 1
ATOM 1309 N N . GLY A 1 170 ? 3.071 26.016 -4.149 1.00 73.19 170 GLY A N 1
ATOM 1310 C CA . GLY A 1 170 ? 2.060 24.964 -4.257 1.00 73.19 170 GLY A CA 1
ATOM 1311 C C . GLY A 1 170 ? 2.239 24.091 -5.501 1.00 73.19 170 GLY A C 1
ATOM 1312 O O . GLY A 1 170 ? 2.234 22.866 -5.392 1.00 73.19 170 GLY A O 1
ATOM 1313 N N . VAL A 1 171 ? 2.496 24.694 -6.668 1.00 71.69 171 VAL A N 1
ATOM 1314 C CA . VAL A 1 171 ? 2.819 23.952 -7.901 1.00 71.69 171 VAL A CA 1
ATOM 1315 C C . VAL A 1 171 ? 4.081 23.110 -7.707 1.00 71.69 171 VAL A C 1
ATOM 1317 O O . VAL A 1 171 ? 4.103 21.952 -8.124 1.00 71.69 171 VAL A O 1
ATOM 1320 N N . VAL A 1 172 ? 5.108 23.638 -7.025 1.00 65.81 172 VAL A N 1
ATOM 1321 C CA . VAL A 1 172 ? 6.362 22.916 -6.719 1.00 65.81 172 VAL A CA 1
ATOM 1322 C C . VAL A 1 172 ? 6.178 21.788 -5.689 1.00 65.81 172 VAL A C 1
ATOM 1324 O O . VAL A 1 172 ? 7.084 20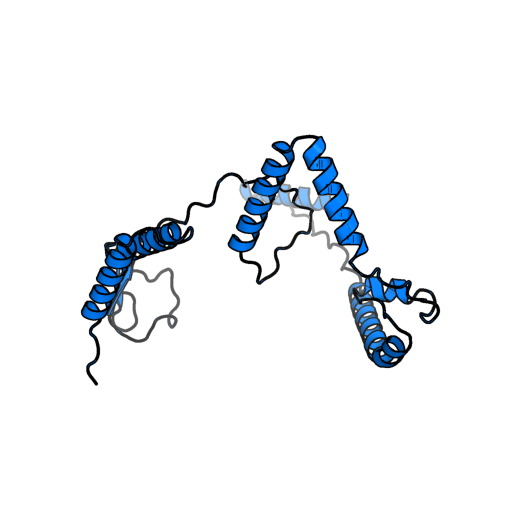.974 -5.509 1.00 65.81 172 VAL A O 1
ATOM 1327 N N . GLY A 1 173 ? 5.002 21.674 -5.065 1.00 67.38 173 GLY A N 1
ATOM 1328 C CA . GLY A 1 173 ? 4.737 20.709 -3.996 1.00 67.38 173 GLY A CA 1
ATOM 1329 C C . GLY A 1 173 ? 5.482 21.053 -2.704 1.00 67.38 173 GLY A C 1
ATOM 1330 O O . GLY A 1 173 ? 5.832 20.163 -1.931 1.00 67.38 173 GLY A O 1
ATOM 1331 N N . VAL A 1 174 ? 5.785 22.336 -2.496 1.00 67.19 174 VAL A N 1
ATOM 1332 C CA . VAL A 1 174 ? 6.484 22.838 -1.311 1.00 67.19 174 VAL A CA 1
ATOM 1333 C C . VAL A 1 174 ? 5.446 23.328 -0.305 1.00 67.19 174 VAL A C 1
ATOM 1335 O O . VAL A 1 174 ? 4.547 24.089 -0.658 1.00 67.19 174 VAL A O 1
ATOM 1338 N N . ALA A 1 175 ? 5.568 22.879 0.948 1.00 68.75 175 ALA A N 1
ATOM 1339 C CA . ALA A 1 175 ? 4.736 23.368 2.042 1.00 68.75 175 ALA A CA 1
ATOM 1340 C C . ALA A 1 175 ? 4.940 24.880 2.228 1.00 68.75 175 ALA A C 1
ATOM 1342 O O . ALA A 1 175 ? 6.060 25.379 2.110 1.00 68.75 175 ALA A O 1
ATOM 1343 N N . LEU A 1 176 ? 3.850 25.605 2.485 1.00 69.94 176 LEU A N 1
ATOM 1344 C CA . LEU A 1 176 ? 3.922 27.042 2.728 1.00 69.94 176 LEU A CA 1
ATOM 1345 C C . LEU A 1 176 ? 4.628 27.312 4.068 1.00 69.94 176 LEU A C 1
ATOM 1347 O O . LEU A 1 176 ? 4.357 26.583 5.020 1.00 69.94 176 LEU A O 1
ATOM 1351 N N . PRO A 1 177 ? 5.476 28.353 4.151 1.00 68.94 177 PRO A N 1
ATOM 1352 C CA . PRO A 1 177 ? 6.097 28.773 5.404 1.00 68.94 177 PRO A CA 1
ATOM 1353 C C . PRO A 1 177 ? 5.066 29.055 6.485 1.00 68.94 177 PRO A C 1
ATOM 1355 O O . PRO A 1 177 ? 4.029 29.670 6.209 1.00 68.94 177 PRO A O 1
ATOM 1358 N N . GLU A 1 178 ? 5.408 28.694 7.717 1.00 70.50 178 GLU A N 1
ATOM 1359 C CA . GLU A 1 178 ? 4.586 28.986 8.889 1.00 70.50 178 GLU A CA 1
ATOM 1360 C C . GLU A 1 178 ? 4.950 30.338 9.520 1.00 70.50 178 GLU A C 1
ATOM 1362 O O . GLU A 1 178 ? 4.135 30.919 10.234 1.00 70.50 178 GLU A O 1
ATOM 1367 N N . SER A 1 179 ? 6.137 30.887 9.225 1.00 74.56 179 SER A N 1
ATOM 1368 C CA . SER A 1 179 ? 6.556 32.202 9.721 1.00 74.56 179 SER A CA 1
ATOM 1369 C C . SER A 1 179 ? 7.445 32.996 8.758 1.00 74.56 179 SER A C 1
ATOM 1371 O O . SER A 1 179 ? 7.999 32.486 7.776 1.00 74.56 179 SER A O 1
ATOM 1373 N N . LYS A 1 180 ? 7.602 34.288 9.068 1.00 72.12 180 LYS A N 1
ATOM 1374 C CA . LYS A 1 180 ? 8.481 35.218 8.350 1.00 72.12 180 LYS A CA 1
ATOM 1375 C C . LYS A 1 180 ? 9.954 34.845 8.492 1.00 72.12 180 LYS A C 1
ATOM 1377 O O . LYS A 1 180 ? 10.731 34.971 7.545 1.00 72.12 180 LYS A O 1
ATOM 1382 N N . GLU A 1 181 ? 10.336 34.358 9.659 1.00 75.25 181 GLU A N 1
ATOM 1383 C CA . GLU A 1 181 ? 11.687 33.919 9.984 1.00 75.25 181 GLU A CA 1
ATOM 1384 C C . GLU A 1 181 ? 12.045 32.645 9.211 1.00 75.25 181 GLU A C 1
ATOM 1386 O O . GLU A 1 181 ? 13.128 32.566 8.627 1.00 75.25 181 GLU A O 1
ATOM 1391 N N . GLU A 1 182 ? 11.114 31.690 9.129 1.00 73.31 182 GLU A N 1
ATOM 1392 C CA . GLU A 1 182 ? 11.288 30.467 8.343 1.00 73.31 182 GLU A CA 1
ATOM 1393 C C . GLU A 1 182 ? 11.411 30.782 6.848 1.00 73.31 182 GLU A C 1
ATOM 1395 O O . GLU A 1 182 ? 12.305 30.266 6.172 1.00 73.31 182 GLU A O 1
ATOM 1400 N N . PHE A 1 183 ? 10.573 31.692 6.342 1.00 73.38 183 PHE A N 1
ATOM 1401 C CA . PHE A 1 183 ? 10.667 32.151 4.960 1.00 73.38 183 PHE A CA 1
ATOM 1402 C C . PHE A 1 183 ? 12.018 32.806 4.669 1.00 73.38 183 PHE A C 1
ATOM 1404 O O . PHE A 1 183 ? 12.651 32.446 3.681 1.00 73.38 183 PHE A O 1
ATOM 1411 N N . ASN A 1 184 ? 12.505 33.708 5.527 1.00 73.50 184 ASN A N 1
ATOM 1412 C CA . ASN A 1 184 ? 13.804 34.363 5.331 1.00 73.50 184 ASN A CA 1
ATOM 1413 C C . ASN A 1 184 ? 14.974 33.376 5.353 1.00 73.50 184 ASN A C 1
ATOM 1415 O O . ASN A 1 184 ? 15.904 33.506 4.561 1.00 73.50 184 ASN A O 1
ATOM 1419 N N . PHE A 1 185 ? 14.919 32.376 6.230 1.00 76.12 185 PHE A N 1
ATOM 1420 C CA . PHE A 1 185 ? 15.964 31.364 6.335 1.00 76.12 185 PHE A CA 1
ATOM 1421 C C . PHE A 1 185 ? 15.990 30.406 5.132 1.00 76.12 185 PHE A C 1
ATOM 1423 O O . PHE A 1 185 ? 17.036 29.855 4.795 1.00 76.12 185 PHE A O 1
ATOM 1430 N N . GLN A 1 186 ? 14.846 30.176 4.482 1.00 69.12 186 GLN A N 1
ATOM 1431 C CA . GLN A 1 186 ? 14.709 29.196 3.397 1.00 69.12 186 GLN A CA 1
ATOM 1432 C C . GLN A 1 186 ? 14.581 29.811 1.999 1.00 69.12 186 GLN A C 1
ATOM 1434 O O . GLN A 1 186 ? 14.568 29.063 1.015 1.00 69.12 186 GLN A O 1
ATOM 1439 N N . ILE A 1 187 ? 14.522 31.142 1.891 1.00 75.31 187 ILE A N 1
ATOM 1440 C CA . ILE A 1 187 ? 14.224 31.844 0.639 1.00 75.31 187 ILE A CA 1
ATOM 1441 C C . ILE A 1 187 ? 15.178 31.451 -0.495 1.00 75.31 187 ILE A C 1
ATOM 1443 O O . ILE A 1 187 ? 14.729 31.150 -1.599 1.00 75.31 187 ILE A O 1
ATOM 1447 N N . GLU A 1 188 ? 16.479 31.341 -0.216 1.00 74.62 188 GLU A N 1
ATOM 1448 C CA . GLU A 1 188 ? 17.485 30.958 -1.212 1.00 74.62 188 GLU A CA 1
ATOM 1449 C C . GLU A 1 188 ? 17.250 29.536 -1.735 1.00 74.62 188 GLU A C 1
ATOM 1451 O O . GLU A 1 188 ? 17.267 29.295 -2.943 1.00 74.62 188 GLU A O 1
ATOM 1456 N N . ARG A 1 189 ? 16.943 28.589 -0.838 1.00 78.44 189 ARG A N 1
ATOM 1457 C CA . ARG A 1 189 ? 16.680 27.192 -1.209 1.00 78.44 189 ARG A CA 1
ATOM 1458 C C . ARG A 1 189 ? 15.402 27.057 -2.035 1.00 78.44 189 ARG A C 1
ATOM 1460 O O . ARG A 1 189 ? 15.338 26.220 -2.937 1.00 78.44 189 ARG A O 1
ATOM 1467 N N . TRP A 1 190 ? 14.378 27.852 -1.737 1.00 74.94 190 TRP A N 1
ATOM 1468 C CA . TRP A 1 190 ? 13.127 27.845 -2.498 1.00 74.94 190 TRP A CA 1
ATOM 1469 C C . TRP A 1 190 ? 13.267 28.491 -3.869 1.00 74.94 190 TRP A C 1
ATOM 1471 O O . TRP A 1 190 ? 12.762 27.929 -4.842 1.00 74.94 190 TRP A O 1
ATOM 1481 N N . ILE A 1 191 ? 13.989 29.609 -3.966 1.00 79.00 191 ILE A N 1
ATOM 1482 C CA . ILE A 1 191 ? 14.286 30.258 -5.247 1.00 79.00 191 ILE A CA 1
ATOM 1483 C C . ILE A 1 191 ? 15.055 29.294 -6.158 1.00 79.00 191 ILE A C 1
ATOM 1485 O O . ILE A 1 191 ? 14.660 29.117 -7.307 1.00 79.00 191 ILE A O 1
ATOM 1489 N N . GLN A 1 192 ? 16.070 28.593 -5.643 1.00 76.56 192 GLN A N 1
ATOM 1490 C CA . GLN A 1 192 ? 16.808 27.595 -6.429 1.00 76.56 192 GLN A CA 1
ATOM 1491 C C . GLN A 1 192 ? 15.908 26.454 -6.928 1.00 76.56 192 GLN A C 1
ATOM 1493 O O . GLN A 1 192 ? 15.942 26.105 -8.104 1.00 76.56 192 GLN A O 1
ATOM 1498 N N . ARG A 1 193 ? 15.005 25.932 -6.087 1.00 77.00 193 ARG A N 1
ATOM 1499 C CA . ARG A 1 193 ? 14.041 24.899 -6.517 1.00 77.00 193 ARG A CA 1
ATOM 1500 C C . ARG A 1 193 ? 13.070 25.383 -7.591 1.00 77.00 193 ARG A C 1
ATOM 1502 O O . ARG A 1 193 ? 12.691 24.597 -8.463 1.00 77.00 193 ARG A O 1
ATOM 1509 N N . LEU A 1 194 ? 12.634 26.638 -7.505 1.00 75.94 194 LEU A N 1
ATOM 1510 C CA . LEU A 1 194 ? 11.790 27.262 -8.521 1.00 75.94 194 LEU A CA 1
ATOM 1511 C C . LEU A 1 194 ? 12.554 27.399 -9.840 1.00 75.94 194 LEU A C 1
ATOM 1513 O O . LEU A 1 194 ? 12.015 27.008 -10.871 1.00 75.94 194 LEU A O 1
ATOM 1517 N N . ILE A 1 195 ? 13.807 27.858 -9.802 1.00 81.31 195 ILE A N 1
ATOM 1518 C CA . ILE A 1 195 ? 14.685 27.952 -10.976 1.00 81.31 195 ILE A CA 1
ATOM 1519 C C . ILE A 1 195 ? 14.873 26.574 -11.618 1.00 81.31 195 ILE A C 1
ATOM 1521 O O . ILE A 1 195 ? 14.566 26.418 -12.795 1.00 81.31 195 ILE A O 1
ATOM 1525 N N . ASP A 1 196 ? 15.259 25.553 -10.850 1.00 79.06 196 ASP A N 1
ATOM 1526 C CA . ASP A 1 196 ? 15.437 24.185 -11.361 1.00 79.06 196 ASP A CA 1
ATOM 1527 C C . ASP A 1 196 ? 14.164 23.635 -12.006 1.00 79.06 196 ASP A C 1
ATOM 1529 O O . ASP A 1 196 ? 14.200 22.903 -12.994 1.00 79.06 196 ASP A O 1
ATOM 1533 N N . ARG A 1 197 ? 13.004 23.948 -11.423 1.00 74.62 197 ARG A N 1
ATOM 1534 C CA . ARG A 1 197 ? 11.720 23.533 -11.980 1.00 74.62 197 ARG A CA 1
ATOM 1535 C C . ARG A 1 197 ? 11.390 24.288 -13.262 1.00 74.62 197 ARG A C 1
ATOM 1537 O O . ARG A 1 197 ? 10.922 23.648 -14.193 1.00 74.62 197 ARG A O 1
ATOM 1544 N N . VAL A 1 198 ? 11.643 25.591 -13.328 1.00 76.31 198 VAL A N 1
ATOM 1545 C CA . VAL A 1 198 ? 11.462 26.380 -14.555 1.00 76.31 198 VAL A CA 1
ATOM 1546 C C . VAL A 1 198 ? 12.407 25.897 -15.655 1.00 76.31 198 VAL A C 1
ATOM 1548 O O . VAL A 1 198 ? 11.960 25.763 -16.785 1.00 76.31 198 VAL A O 1
ATOM 1551 N N . ILE A 1 199 ? 13.661 25.559 -15.336 1.00 78.56 199 ILE A N 1
ATOM 1552 C CA . ILE A 1 199 ? 14.617 24.976 -16.291 1.00 78.56 199 ILE A CA 1
ATOM 1553 C C . ILE A 1 199 ? 14.100 23.632 -16.814 1.00 78.56 199 ILE A C 1
ATOM 1555 O O . ILE A 1 199 ? 14.041 23.435 -18.022 1.00 78.56 199 ILE A O 1
ATOM 1559 N N . ARG A 1 200 ? 13.643 22.737 -15.926 1.00 68.88 200 ARG A N 1
ATOM 1560 C CA . ARG A 1 200 ? 13.042 21.457 -16.340 1.00 68.88 200 ARG A CA 1
ATOM 1561 C C . ARG A 1 200 ? 11.808 21.641 -17.218 1.00 68.88 200 ARG A C 1
ATOM 1563 O O . ARG A 1 200 ? 11.706 20.987 -18.246 1.00 68.88 200 ARG A O 1
ATOM 1570 N N . TYR A 1 201 ? 10.901 22.546 -16.849 1.00 68.00 201 TYR A N 1
ATOM 1571 C CA . TYR A 1 201 ? 9.746 22.853 -17.691 1.00 68.00 201 TYR A CA 1
ATOM 1572 C C . TYR A 1 201 ? 10.171 23.452 -19.034 1.00 68.00 201 TYR A C 1
ATOM 1574 O O . TYR A 1 201 ? 9.617 23.079 -20.057 1.00 68.00 201 TYR A O 1
ATOM 1582 N N . ALA A 1 202 ? 11.167 24.339 -19.065 1.00 64.12 202 ALA A N 1
ATOM 1583 C CA . ALA A 1 202 ? 11.691 24.898 -20.309 1.00 64.12 202 ALA A CA 1
ATOM 1584 C C . ALA A 1 202 ? 12.295 23.816 -21.224 1.00 64.12 202 ALA A C 1
ATOM 1586 O O . ALA A 1 202 ? 12.145 23.906 -22.441 1.00 64.12 202 ALA A O 1
ATOM 1587 N N . ASP A 1 203 ? 12.919 22.781 -20.656 1.00 59.62 203 ASP A N 1
ATOM 1588 C CA . ASP A 1 203 ? 13.374 21.611 -21.413 1.00 59.62 203 ASP A CA 1
ATOM 1589 C C . ASP A 1 203 ? 12.211 20.718 -21.886 1.00 59.62 203 ASP A C 1
ATOM 1591 O O . ASP A 1 203 ? 12.272 20.208 -23.001 1.00 59.62 203 ASP A O 1
ATOM 1595 N N . GLU A 1 204 ? 11.130 20.576 -21.109 1.00 59.62 204 GLU A N 1
ATOM 1596 C CA . GLU A 1 204 ? 9.895 19.879 -21.525 1.00 59.62 204 GLU A CA 1
ATOM 1597 C C . GLU A 1 204 ? 9.111 20.631 -22.621 1.00 59.62 204 GLU A C 1
ATOM 1599 O O . GLU A 1 204 ? 8.378 20.009 -23.388 1.00 59.62 204 GLU A O 1
ATOM 1604 N N . PHE A 1 205 ? 9.279 21.955 -22.728 1.00 51.62 205 PHE A N 1
ATOM 1605 C CA . PHE A 1 205 ? 8.712 22.788 -23.799 1.00 51.62 205 PHE A CA 1
ATOM 1606 C C . PHE A 1 205 ? 9.548 22.801 -25.086 1.00 51.62 205 PHE A C 1
ATOM 1608 O O . PHE A 1 205 ? 9.142 23.444 -26.058 1.00 51.62 205 PHE A O 1
ATOM 1615 N N . LYS A 1 206 ? 10.680 22.083 -25.149 1.00 53.84 206 LYS A N 1
ATOM 1616 C CA . LYS A 1 206 ? 11.247 21.708 -26.449 1.00 53.84 206 LYS A CA 1
ATOM 1617 C C . LYS A 1 206 ? 10.253 20.752 -27.088 1.00 53.84 206 LYS A C 1
ATOM 1619 O O . LYS A 1 206 ? 10.128 19.616 -26.646 1.00 53.84 206 LYS A O 1
ATOM 1624 N N . GLU A 1 207 ? 9.505 21.298 -28.044 1.00 52.88 207 GLU A N 1
ATOM 1625 C CA . GLU A 1 207 ? 8.470 20.667 -28.858 1.00 52.88 207 GLU A CA 1
ATOM 1626 C C . GLU A 1 207 ? 8.593 19.143 -28.851 1.00 52.88 207 GLU A C 1
ATOM 1628 O O . GLU A 1 207 ? 9.596 18.597 -29.317 1.00 52.88 207 GLU A O 1
ATOM 1633 N N . GLN A 1 208 ? 7.573 18.449 -28.326 1.00 47.44 208 GLN A N 1
ATOM 1634 C CA . GLN A 1 208 ? 7.424 17.036 -28.655 1.00 47.44 208 GLN A CA 1
ATOM 1635 C C . GLN A 1 208 ? 7.536 16.950 -30.179 1.00 47.44 208 GLN A C 1
ATOM 1637 O O . GLN A 1 208 ? 6.781 17.663 -30.851 1.00 47.44 208 GLN A O 1
ATOM 1642 N N . PRO A 1 209 ? 8.496 16.183 -30.732 1.00 54.16 209 PRO A N 1
ATOM 1643 C CA . PRO A 1 209 ? 8.654 16.116 -32.172 1.00 54.16 209 PRO A CA 1
ATOM 1644 C C . PRO A 1 209 ? 7.294 15.730 -32.739 1.00 54.16 209 PRO A C 1
ATOM 1646 O O . PRO A 1 209 ? 6.688 14.765 -32.263 1.00 54.16 209 PRO A O 1
ATOM 1649 N N . ALA A 1 210 ? 6.786 16.550 -33.665 1.00 58.19 210 ALA A N 1
ATOM 1650 C CA . ALA A 1 210 ? 5.470 16.352 -34.252 1.00 58.19 210 ALA A CA 1
ATOM 1651 C C . ALA A 1 210 ? 5.319 14.871 -34.633 1.00 58.19 210 ALA A C 1
ATOM 1653 O O . ALA A 1 210 ? 6.281 14.305 -35.164 1.00 58.19 210 ALA A O 1
ATOM 1654 N N . PRO A 1 211 ? 4.178 14.227 -34.322 1.00 58.34 211 PRO A N 1
ATOM 1655 C CA . PRO A 1 211 ? 3.994 12.804 -34.570 1.00 58.34 211 PRO A CA 1
ATOM 1656 C C . PRO A 1 211 ? 4.330 12.507 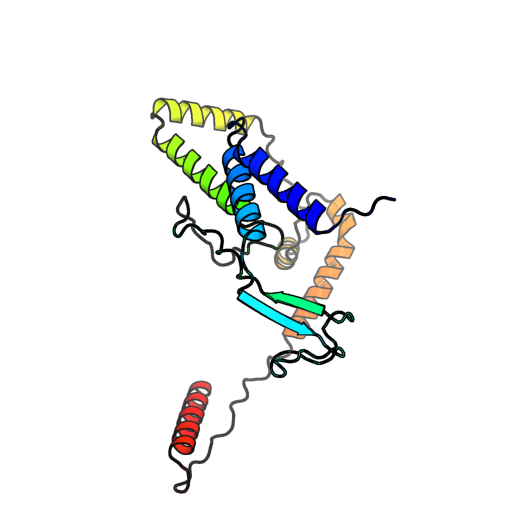-36.033 1.00 58.34 211 PRO A C 1
ATOM 1658 O O . PRO A 1 211 ? 3.634 12.947 -36.946 1.00 58.34 211 PRO A O 1
ATOM 1661 N N . VAL A 1 212 ? 5.457 11.826 -36.256 1.00 69.81 212 VAL A N 1
ATOM 1662 C CA . VAL A 1 212 ? 5.940 11.508 -37.599 1.00 69.81 212 VAL A CA 1
ATOM 1663 C C . VAL A 1 212 ? 5.038 10.409 -38.125 1.00 69.81 212 VAL A C 1
ATOM 1665 O O . VAL A 1 212 ? 5.172 9.251 -37.731 1.00 69.81 212 VAL A O 1
ATOM 1668 N N . VAL A 1 213 ? 4.080 10.784 -38.969 1.00 76.94 213 VAL A N 1
ATOM 1669 C CA . VAL A 1 213 ? 3.215 9.824 -39.650 1.00 76.94 213 VAL A CA 1
ATOM 1670 C C . VAL A 1 213 ? 4.091 9.004 -40.602 1.00 76.94 213 VAL A C 1
ATOM 1672 O O . VAL A 1 213 ? 4.713 9.590 -41.488 1.00 76.94 213 VAL A O 1
ATOM 1675 N N . PRO A 1 214 ? 4.168 7.673 -40.435 1.00 77.25 214 PRO A N 1
ATOM 1676 C CA . PRO A 1 214 ? 4.974 6.831 -41.311 1.00 77.25 214 PRO A CA 1
ATOM 1677 C C . PRO A 1 214 ? 4.479 6.830 -42.768 1.00 77.25 214 PRO A C 1
ATOM 1679 O O . PRO A 1 214 ? 3.313 7.128 -43.033 1.00 77.25 214 PRO A O 1
ATOM 1682 N N . ASP A 1 215 ? 5.345 6.464 -43.715 1.00 82.94 215 ASP A N 1
ATOM 1683 C CA . ASP A 1 215 ? 4.994 6.369 -45.140 1.00 82.94 215 ASP A CA 1
ATOM 1684 C C . ASP A 1 215 ? 3.991 5.240 -45.426 1.00 82.94 215 ASP A C 1
ATOM 1686 O O . ASP A 1 215 ? 3.901 4.259 -44.692 1.00 82.94 215 ASP A O 1
ATOM 1690 N N . GLU A 1 216 ? 3.214 5.371 -46.503 1.00 83.81 216 GLU A N 1
ATOM 1691 C CA . GLU A 1 216 ? 2.241 4.350 -46.902 1.00 83.81 216 GLU A CA 1
ATOM 1692 C C . GLU A 1 216 ? 2.940 3.079 -47.408 1.00 83.81 216 GLU A C 1
ATOM 1694 O O . GLU A 1 216 ? 3.844 3.132 -48.245 1.00 83.81 216 GLU A O 1
ATOM 1699 N N . MET A 1 217 ? 2.493 1.913 -46.937 1.00 84.81 217 MET A N 1
ATOM 1700 C CA . MET A 1 217 ? 2.985 0.639 -47.451 1.00 84.81 217 MET A CA 1
ATOM 1701 C C . MET A 1 217 ? 2.343 0.319 -48.803 1.00 84.81 217 MET A C 1
ATOM 1703 O O . MET A 1 217 ? 1.122 0.180 -48.904 1.00 84.81 217 MET A O 1
ATOM 1707 N N . ALA A 1 218 ? 3.173 0.125 -49.830 1.00 80.31 218 ALA A N 1
ATOM 1708 C CA . ALA A 1 218 ? 2.721 -0.327 -51.141 1.00 80.31 218 ALA A CA 1
ATOM 1709 C C . ALA A 1 218 ? 2.188 -1.766 -51.078 1.00 80.31 218 ALA A C 1
ATOM 1711 O O . ALA A 1 218 ? 2.797 -2.641 -50.459 1.00 80.31 218 ALA A O 1
ATOM 1712 N N . THR A 1 219 ? 1.071 -2.024 -51.760 1.00 79.25 219 THR A N 1
ATOM 1713 C CA . THR A 1 219 ? 0.548 -3.380 -51.957 1.00 79.25 219 THR A CA 1
ATOM 1714 C C . THR A 1 219 ? 0.859 -3.870 -53.371 1.00 79.25 219 THR A C 1
ATOM 1716 O O . THR A 1 219 ? 0.775 -3.105 -54.324 1.00 79.25 219 THR A O 1
ATOM 1719 N N . SER A 1 220 ? 1.272 -5.133 -53.501 1.00 80.19 220 SER A N 1
ATOM 1720 C CA . SER A 1 220 ? 1.552 -5.796 -54.780 1.00 80.19 220 SER A CA 1
ATOM 1721 C C . SER A 1 220 ? 0.757 -7.096 -54.863 1.00 80.19 220 SER A C 1
ATOM 1723 O O . SER A 1 220 ? 0.511 -7.752 -53.841 1.00 80.19 220 SER A O 1
ATOM 1725 N N . ASP A 1 221 ? 0.367 -7.476 -56.077 1.00 77.88 221 ASP A N 1
ATOM 1726 C CA . ASP A 1 221 ? -0.404 -8.689 -56.337 1.00 77.88 221 ASP A CA 1
ATOM 1727 C C . ASP A 1 221 ? 0.371 -9.964 -55.989 1.00 77.88 221 ASP A C 1
ATOM 1729 O O . ASP A 1 221 ? -0.245 -10.928 -55.525 1.00 77.88 221 ASP A O 1
ATOM 1733 N N . ASP A 1 222 ? 1.704 -9.916 -56.057 1.00 82.00 222 ASP A N 1
ATOM 1734 C CA . ASP A 1 222 ? 2.607 -11.026 -55.727 1.00 82.00 222 ASP A CA 1
ATOM 1735 C C . ASP A 1 222 ? 2.753 -11.280 -54.214 1.00 82.00 222 ASP A C 1
ATOM 1737 O O . ASP A 1 222 ? 3.391 -12.248 -53.795 1.00 82.00 222 ASP A O 1
ATOM 1741 N N . MET A 1 223 ? 2.174 -10.426 -53.361 1.00 84.38 223 MET A N 1
ATOM 1742 C CA . MET A 1 223 ? 2.265 -10.596 -51.911 1.00 84.38 223 MET A CA 1
ATOM 1743 C C . MET A 1 223 ? 1.352 -11.703 -51.385 1.00 84.38 223 MET A C 1
ATOM 1745 O O . MET A 1 223 ? 0.207 -11.876 -51.822 1.00 84.38 223 MET A O 1
ATOM 1749 N N . ASN A 1 224 ? 1.841 -12.428 -50.377 1.00 85.56 224 ASN A N 1
ATOM 1750 C CA . ASN A 1 224 ? 1.045 -13.449 -49.710 1.00 85.56 224 ASN A CA 1
ATOM 1751 C C . ASN A 1 224 ? -0.074 -12.819 -48.853 1.00 85.56 224 ASN A C 1
ATOM 1753 O O . ASN A 1 224 ? -0.076 -11.621 -48.558 1.00 85.56 224 ASN A O 1
ATOM 1757 N N . LEU A 1 225 ? -1.043 -13.640 -48.441 1.00 84.69 225 LEU A N 1
ATOM 1758 C CA . LEU A 1 225 ? -2.226 -13.177 -47.707 1.00 84.69 225 LEU A CA 1
ATOM 1759 C C . LEU A 1 225 ? -1.869 -12.436 -46.406 1.00 84.69 225 LEU A C 1
ATOM 1761 O O . LEU A 1 225 ? -2.494 -11.432 -46.073 1.00 84.69 225 LEU A O 1
ATOM 1765 N N . TYR A 1 226 ? -0.828 -12.894 -45.706 1.00 82.81 226 TYR A N 1
ATOM 1766 C CA . TYR A 1 226 ? -0.366 -12.282 -44.463 1.00 82.81 226 TYR A CA 1
ATOM 1767 C C . TYR A 1 226 ? 0.216 -10.883 -44.708 1.00 82.81 226 TYR A C 1
ATOM 1769 O O . TYR A 1 226 ? -0.187 -9.921 -44.057 1.00 82.81 226 TYR A O 1
ATOM 1777 N N . GLN A 1 227 ? 1.086 -10.741 -45.707 1.00 84.56 227 GLN A N 1
ATOM 1778 C CA . GLN A 1 227 ? 1.694 -9.467 -46.097 1.00 84.56 227 GLN A CA 1
ATOM 1779 C C . GLN A 1 227 ? 0.647 -8.443 -46.552 1.00 84.56 227 GLN A C 1
ATOM 1781 O O . GLN A 1 227 ? 0.720 -7.278 -46.162 1.00 84.56 227 GLN A O 1
ATOM 1786 N N . LYS A 1 228 ? -0.371 -8.884 -47.305 1.00 85.12 228 LYS A N 1
ATOM 1787 C CA . LYS A 1 228 ? -1.496 -8.028 -47.717 1.00 85.12 228 LYS A CA 1
ATOM 1788 C C . LYS A 1 228 ? -2.308 -7.545 -46.514 1.00 85.12 228 LYS A C 1
ATOM 1790 O O . LYS A 1 228 ? -2.584 -6.352 -46.410 1.00 85.12 228 LYS A O 1
ATOM 1795 N N . SER A 1 229 ? -2.633 -8.444 -45.581 1.00 83.88 229 SER A N 1
ATOM 1796 C CA . SER A 1 229 ? -3.378 -8.086 -44.364 1.00 83.88 229 SER A CA 1
ATOM 1797 C C . SER A 1 229 ? -2.599 -7.132 -43.449 1.00 83.88 229 SER A C 1
ATOM 1799 O O . SER A 1 229 ? -3.172 -6.194 -42.898 1.00 83.88 229 SER A O 1
ATOM 1801 N N . PHE A 1 230 ? -1.278 -7.310 -43.355 1.00 86.38 230 PHE A N 1
ATOM 1802 C CA . PHE A 1 230 ? -0.405 -6.431 -42.586 1.00 86.38 230 PHE A CA 1
ATOM 1803 C C . PHE A 1 230 ? -0.328 -5.028 -43.200 1.00 86.38 230 PHE A C 1
ATOM 1805 O O . PHE A 1 230 ? -0.539 -4.050 -42.488 1.00 86.38 230 PHE A O 1
ATOM 1812 N N . ALA A 1 231 ? -0.107 -4.919 -44.516 1.00 87.19 231 ALA A N 1
ATOM 1813 C CA . ALA A 1 231 ? -0.074 -3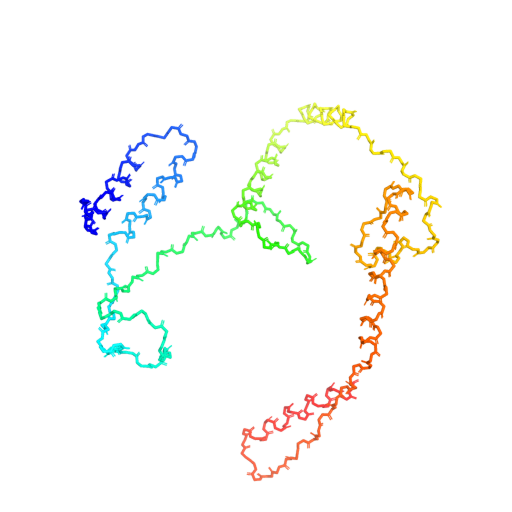.631 -45.214 1.00 87.19 231 ALA A CA 1
ATOM 1814 C C . ALA A 1 231 ? -1.408 -2.870 -45.085 1.00 87.19 231 ALA A C 1
ATOM 1816 O O . ALA A 1 231 ? -1.419 -1.665 -44.844 1.00 87.19 231 ALA A O 1
ATOM 1817 N N . GLN A 1 232 ? -2.538 -3.581 -45.174 1.00 86.44 232 GLN A N 1
ATOM 1818 C CA . GLN A 1 232 ? -3.867 -2.994 -44.976 1.00 86.44 232 GLN A CA 1
ATOM 1819 C C . GLN A 1 232 ? -4.070 -2.474 -43.549 1.00 86.44 232 GLN A C 1
ATOM 1821 O O . GLN A 1 232 ? -4.506 -1.337 -43.376 1.00 86.44 232 GLN A O 1
ATOM 1826 N N . GLY A 1 233 ? -3.735 -3.271 -42.529 1.00 86.88 233 GLY A N 1
ATOM 1827 C CA . GLY A 1 233 ? -3.834 -2.845 -41.130 1.00 86.88 233 GLY A CA 1
ATOM 1828 C C . GLY A 1 233 ? -2.912 -1.665 -40.815 1.00 86.88 233 GLY A C 1
ATOM 1829 O O . GLY A 1 233 ? -3.325 -0.710 -40.159 1.00 86.88 233 GLY A O 1
ATOM 1830 N N . TYR A 1 234 ? -1.691 -1.691 -41.350 1.00 86.25 234 TYR A N 1
ATOM 1831 C CA . TYR A 1 234 ? -0.717 -0.613 -41.216 1.00 86.25 234 TYR A CA 1
ATOM 1832 C C . TYR A 1 234 ? -1.225 0.701 -41.828 1.00 86.25 234 TYR A C 1
ATOM 1834 O O . TYR A 1 234 ? -1.243 1.730 -41.151 1.00 86.25 234 TYR A O 1
ATOM 1842 N N . ASN A 1 235 ? -1.724 0.661 -43.068 1.00 88.56 235 ASN A N 1
ATOM 1843 C CA . ASN A 1 235 ? -2.257 1.844 -43.748 1.00 88.56 235 ASN A CA 1
ATOM 1844 C C . ASN A 1 235 ? -3.555 2.357 -43.095 1.00 88.56 235 ASN A C 1
ATOM 1846 O O . ASN A 1 235 ? -3.790 3.564 -43.068 1.00 88.56 235 ASN A O 1
ATOM 1850 N N . ALA A 1 236 ? -4.373 1.476 -42.506 1.00 86.19 236 ALA A N 1
ATOM 1851 C CA . ALA A 1 236 ? -5.551 1.875 -41.733 1.00 86.19 236 ALA A CA 1
ATOM 1852 C C . ALA A 1 236 ? -5.172 2.640 -40.452 1.00 86.19 236 ALA A C 1
ATOM 1854 O O . ALA A 1 236 ? -5.729 3.705 -40.187 1.00 86.19 236 ALA A O 1
ATOM 1855 N N . CYS A 1 237 ? -4.185 2.145 -39.696 1.00 80.81 237 CYS A N 1
ATOM 1856 C CA . CYS A 1 237 ? -3.648 2.843 -38.525 1.00 80.81 237 CYS A CA 1
ATOM 1857 C C . CYS A 1 237 ? -3.010 4.184 -38.906 1.00 80.81 237 CYS A C 1
ATOM 1859 O O . CYS A 1 237 ? -3.257 5.189 -38.245 1.00 80.81 237 CYS A O 1
ATOM 1861 N N . ARG A 1 238 ? -2.245 4.222 -40.004 1.00 85.94 238 ARG A N 1
ATOM 1862 C CA . ARG A 1 238 ? -1.664 5.453 -40.551 1.00 85.94 238 ARG A CA 1
ATOM 1863 C C . ARG A 1 238 ? -2.738 6.491 -40.893 1.00 85.94 238 ARG A C 1
ATOM 1865 O O . ARG A 1 238 ? -2.611 7.644 -40.501 1.00 85.94 238 ARG A O 1
ATOM 1872 N N . ASN A 1 239 ? -3.809 6.092 -41.580 1.00 83.38 239 ASN A N 1
ATOM 1873 C CA . ASN A 1 239 ? -4.908 7.000 -41.926 1.00 83.38 239 ASN A CA 1
ATOM 1874 C C . ASN A 1 239 ? -5.657 7.516 -40.689 1.00 83.38 239 ASN A C 1
ATOM 1876 O O . ASN A 1 239 ? -6.111 8.655 -40.688 1.00 83.38 239 ASN A O 1
ATOM 1880 N N . ALA A 1 240 ? -5.750 6.715 -39.625 1.00 81.31 240 ALA A N 1
ATOM 1881 C CA . ALA A 1 240 ? -6.315 7.158 -38.352 1.00 81.31 240 ALA A CA 1
ATOM 1882 C C . ALA A 1 240 ? -5.430 8.185 -37.621 1.00 81.31 240 ALA A C 1
ATOM 1884 O O . ALA A 1 240 ? -5.949 8.946 -36.818 1.00 81.31 240 ALA A O 1
ATOM 1885 N N . MET A 1 241 ? -4.120 8.223 -37.896 1.00 76.00 241 MET A N 1
ATOM 1886 C CA . MET A 1 241 ? -3.200 9.234 -37.351 1.00 76.00 241 MET A CA 1
ATOM 1887 C C . MET A 1 241 ? -3.210 10.556 -38.139 1.00 76.00 241 MET A C 1
ATOM 1889 O O . MET A 1 241 ? -2.670 11.546 -37.656 1.00 76.00 241 MET A O 1
ATOM 1893 N N . LEU A 1 242 ? -3.782 10.570 -39.350 1.00 73.44 242 LEU A N 1
ATOM 1894 C CA . LEU A 1 242 ? -3.875 11.749 -40.225 1.00 73.44 242 LEU A CA 1
ATOM 1895 C C . LEU A 1 242 ? -5.209 12.512 -40.107 1.00 73.44 242 LEU A C 1
ATOM 1897 O O . LEU A 1 242 ? -5.315 13.600 -40.673 1.00 73.44 242 LEU A O 1
ATOM 1901 N N . ASN A 1 243 ? -6.202 11.951 -39.406 1.00 58.59 243 ASN A N 1
ATOM 1902 C CA . ASN A 1 243 ? -7.511 12.560 -39.126 1.00 58.59 243 ASN A CA 1
ATOM 1903 C C . ASN A 1 243 ? -7.587 13.048 -37.678 1.00 58.59 243 ASN A C 1
ATOM 1905 O O . ASN A 1 243 ? -8.263 14.076 -37.453 1.00 58.59 243 ASN A O 1
#

Foldseek 3Di:
DDDQDPVNVLVVLLVVLVVLLPDDDPDPCSVVSNVVSVLSNCQSPFDFPDKFFADPNDTPPDPDPDDRPPDDPDGDIDGHTDDRPPDDDDPDQLDDDDDDPPPDPDPPDDPVNVSVVSNVVSVVVVVVVVDDPVVVVVVVVVVVVVVVVDDDDDPQDPPLDPPCVVVLCVVLVHDDDSDNVSCVVCVVVSVVSSVVVVVVVVVVPPDPPPPPLDDQDDDDPPDDPVVNVVSVVSVVVSVVVVD

Secondary structure (DSSP, 8-state):
--PPPHHHHHHHHHHHHHHHHHS---STTHHHHHHHHHHHHHHHHPPPSEEEEEETTEETT--SS--TT-S-S--EEEEEPPPPPPP---SS-SS-----TT----TT--HHHHHHHHHHHHHHHHHHHTS-HHHHHHHHHHHHHHHHHSPPPP----TTSPTTHHHHHHHHTPPPPSSHHHHHHHHHHHHHHHHHHHHHHHHHTS------PPPPPPP-TTS-HHHHHHHHHHHHHHHHH--